Protein AF-A0A5E4ZHR0-F1 (afdb_monomer_lite)

Radius of gyration: 17.76 Å; chains: 1; bounding box: 45×40×44 Å

Structure (mmCIF, N/CA/C/O backbone):
data_AF-A0A5E4ZHR0-F1
#
_entry.id   AF-A0A5E4ZHR0-F1
#
loop_
_atom_site.group_PDB
_atom_site.id
_atom_site.type_symbol
_atom_site.label_atom_id
_atom_site.label_alt_id
_atom_site.label_comp_id
_atom_site.label_asym_id
_atom_site.label_entity_id
_atom_site.label_seq_id
_atom_site.pdbx_PDB_ins_code
_atom_site.Cartn_x
_atom_site.Cartn_y
_atom_site.Cartn_z
_atom_site.occupancy
_atom_site.B_iso_or_equiv
_atom_site.auth_seq_id
_atom_site.auth_comp_id
_atom_site.auth_asym_id
_atom_site.auth_atom_id
_atom_site.pdbx_PDB_model_num
ATOM 1 N N . MET A 1 1 ? -17.922 -8.376 -1.492 1.00 91.38 1 MET A N 1
ATOM 2 C CA . MET A 1 1 ? -17.108 -7.350 -2.162 1.00 91.38 1 MET A CA 1
ATOM 3 C C . MET A 1 1 ? -15.775 -7.988 -2.435 1.00 91.38 1 MET A C 1
ATOM 5 O O . MET A 1 1 ? -15.172 -8.456 -1.476 1.00 91.38 1 MET A O 1
ATOM 9 N N . LYS A 1 2 ? -15.377 -8.069 -3.701 1.00 96.31 2 LYS A N 1
ATOM 10 C CA . LYS A 1 2 ? -14.105 -8.677 -4.075 1.00 96.31 2 LYS A CA 1
ATOM 11 C C . LYS A 1 2 ? -12.984 -7.661 -3.871 1.00 96.31 2 LYS A C 1
ATOM 13 O O . LYS A 1 2 ? -13.090 -6.543 -4.369 1.00 96.31 2 LYS A O 1
ATOM 18 N N . ALA A 1 3 ? -11.941 -8.007 -3.128 1.00 97.81 3 ALA A N 1
ATOM 19 C CA . ALA A 1 3 ? -10.881 -7.076 -2.755 1.00 97.81 3 ALA A CA 1
ATOM 20 C C . ALA A 1 3 ? -9.484 -7.585 -3.133 1.00 97.81 3 ALA A C 1
ATOM 22 O O . ALA A 1 3 ? -9.125 -8.738 -2.884 1.00 97.81 3 ALA A O 1
ATOM 23 N N . LEU A 1 4 ? -8.685 -6.682 -3.697 1.00 98.62 4 LEU A N 1
ATOM 24 C CA . LEU A 1 4 ? -7.247 -6.836 -3.886 1.00 98.62 4 LEU A CA 1
ATOM 25 C C . LEU A 1 4 ? -6.531 -6.137 -2.729 1.00 98.62 4 LEU A C 1
ATOM 27 O O . LEU A 1 4 ? -6.670 -4.927 -2.585 1.00 98.62 4 LEU A O 1
ATOM 31 N N . LEU A 1 5 ? -5.738 -6.861 -1.944 1.00 98.75 5 LEU A N 1
ATOM 32 C CA . LEU A 1 5 ? -4.759 -6.260 -1.037 1.00 98.75 5 LEU A CA 1
ATOM 33 C C . LEU A 1 5 ? -3.391 -6.293 -1.710 1.00 98.75 5 LEU A C 1
ATOM 35 O O . LEU A 1 5 ? -2.981 -7.333 -2.222 1.00 98.75 5 LEU A O 1
ATOM 39 N N . PHE A 1 6 ? -2.664 -5.185 -1.702 1.00 98.75 6 PHE A N 1
ATOM 40 C CA . PHE A 1 6 ? -1.319 -5.178 -2.253 1.00 98.75 6 PHE A CA 1
ATOM 41 C C . PHE A 1 6 ? -0.361 -4.251 -1.514 1.00 98.75 6 PHE A C 1
ATOM 43 O O . PHE A 1 6 ? -0.770 -3.290 -0.860 1.00 98.75 6 PHE A O 1
ATOM 50 N N . CYS A 1 7 ? 0.925 -4.539 -1.684 1.00 98.69 7 CYS A N 1
ATOM 51 C CA . CYS A 1 7 ? 2.018 -3.619 -1.406 1.00 98.69 7 CYS A CA 1
ATOM 52 C C . CYS A 1 7 ? 2.906 -3.487 -2.646 1.00 98.69 7 CYS A C 1
ATOM 54 O O . CYS A 1 7 ? 2.933 -4.380 -3.500 1.00 98.69 7 CYS A O 1
ATOM 56 N N . THR A 1 8 ? 3.637 -2.379 -2.754 1.00 97.94 8 THR A N 1
ATOM 57 C CA . THR A 1 8 ? 4.735 -2.285 -3.723 1.00 97.94 8 THR A CA 1
ATOM 58 C C . THR A 1 8 ? 5.981 -2.974 -3.165 1.00 97.94 8 THR A C 1
ATOM 60 O O . THR A 1 8 ? 6.206 -2.981 -1.948 1.00 97.94 8 THR A O 1
ATOM 63 N N . SER A 1 9 ? 6.800 -3.575 -4.031 1.00 97.44 9 SER A N 1
ATOM 64 C CA . SER A 1 9 ? 8.027 -4.245 -3.601 1.00 97.44 9 SER A CA 1
ATOM 65 C C . SER A 1 9 ? 9.239 -3.975 -4.482 1.00 97.44 9 SER A C 1
ATOM 67 O O . SER A 1 9 ? 9.174 -3.874 -5.703 1.00 97.44 9 SER A O 1
ATOM 69 N N . TYR A 1 10 ? 10.378 -3.887 -3.798 1.00 96.94 10 TYR A N 1
ATOM 70 C CA . TYR A 1 10 ? 11.720 -3.997 -4.350 1.00 96.94 10 TYR A CA 1
ATOM 71 C C . TYR A 1 10 ? 12.630 -4.706 -3.329 1.00 96.94 10 TYR A C 1
ATOM 73 O O . TYR A 1 10 ? 13.102 -4.125 -2.342 1.00 96.94 10 TYR A O 1
ATOM 81 N N . ILE A 1 11 ? 12.823 -6.003 -3.528 1.00 97.12 11 ILE A N 1
ATOM 82 C CA . ILE A 1 11 ? 13.550 -6.949 -2.692 1.00 97.12 11 ILE A CA 1
ATOM 83 C C . ILE A 1 11 ? 15.008 -6.993 -3.161 1.00 97.12 11 ILE A C 1
ATOM 85 O O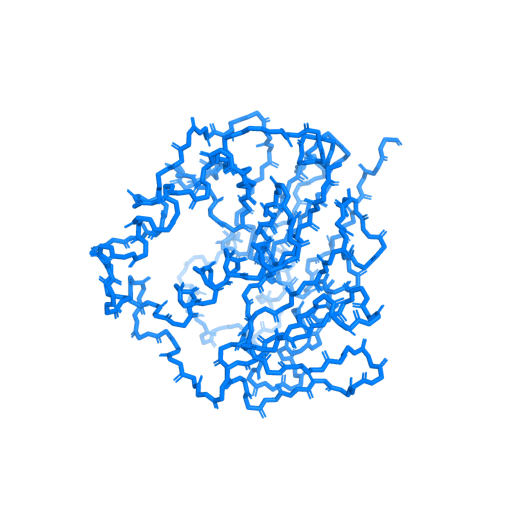 . ILE A 1 11 ? 15.399 -7.747 -4.052 1.00 97.12 11 ILE A O 1
ATOM 89 N N . ARG A 1 12 ? 15.838 -6.137 -2.562 1.00 96.19 12 ARG A N 1
ATOM 90 C CA . ARG A 1 12 ? 17.257 -6.017 -2.929 1.00 96.19 12 ARG A CA 1
ATOM 91 C C . ARG A 1 12 ? 18.065 -7.283 -2.620 1.00 96.19 12 ARG A C 1
ATOM 93 O O . ARG A 1 12 ? 18.993 -7.606 -3.352 1.00 96.19 12 ARG A O 1
ATOM 100 N N . ASP A 1 13 ? 17.754 -7.947 -1.514 1.00 97.75 13 ASP A N 1
ATOM 101 C CA . ASP A 1 13 ? 18.518 -9.062 -0.958 1.00 97.75 13 ASP A CA 1
ATOM 102 C C . ASP A 1 13 ? 17.656 -9.866 0.038 1.00 97.75 13 ASP A C 1
ATOM 104 O O . ASP A 1 13 ? 16.504 -9.517 0.319 1.00 97.75 13 ASP A O 1
ATOM 108 N N . ALA A 1 14 ? 18.217 -10.958 0.56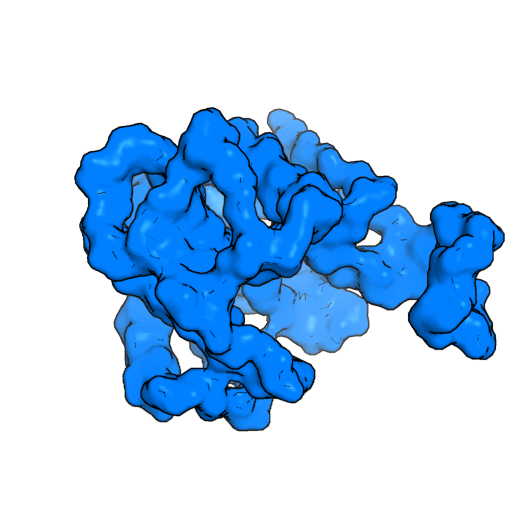7 1.00 97.31 14 ALA A N 1
ATOM 109 C CA . ALA A 1 14 ? 17.544 -11.828 1.531 1.00 97.31 14 ALA A CA 1
ATOM 110 C C . ALA A 1 14 ? 17.227 -11.125 2.865 1.00 97.31 14 ALA A C 1
ATOM 112 O O . ALA A 1 14 ? 16.220 -11.435 3.498 1.00 97.31 14 ALA A O 1
ATOM 113 N N . GLU A 1 15 ? 18.045 -10.155 3.284 1.00 96.12 15 GLU A N 1
ATOM 114 C CA . GLU A 1 15 ? 17.798 -9.366 4.497 1.00 96.12 15 GLU A CA 1
ATOM 115 C C . GLU A 1 15 ? 16.575 -8.457 4.312 1.00 96.12 15 GLU A C 1
ATOM 117 O O . GLU A 1 15 ? 15.707 -8.387 5.183 1.00 96.12 15 GLU A O 1
ATOM 122 N N . ALA A 1 16 ? 16.450 -7.799 3.155 1.00 95.50 16 ALA A N 1
ATOM 123 C CA . ALA A 1 16 ? 15.280 -7.002 2.804 1.00 95.50 16 ALA A CA 1
ATOM 124 C C . ALA A 1 16 ? 14.010 -7.864 2.748 1.00 95.50 16 ALA A C 1
ATOM 126 O O . ALA A 1 16 ? 12.958 -7.426 3.213 1.00 95.50 16 ALA A O 1
ATOM 127 N N . TRP A 1 17 ? 14.106 -9.093 2.225 1.00 97.44 17 TRP A N 1
ATOM 128 C CA . TRP A 1 17 ? 13.014 -10.066 2.287 1.00 97.44 17 TRP A CA 1
ATOM 129 C C . TRP A 1 17 ? 12.590 -10.343 3.736 1.00 97.44 17 TRP A C 1
ATOM 131 O O . TRP A 1 17 ? 11.444 -10.076 4.095 1.00 97.44 17 TRP A O 1
ATOM 141 N N . GLN A 1 18 ? 13.514 -10.802 4.583 1.00 95.62 18 GLN A N 1
ATOM 142 C CA . GLN A 1 18 ? 13.218 -11.224 5.958 1.00 95.62 18 GLN A CA 1
ATOM 143 C C . GLN A 1 18 ? 12.716 -10.072 6.844 1.00 95.62 18 GLN A C 1
ATOM 145 O O . GLN A 1 18 ? 11.715 -10.200 7.547 1.00 95.62 18 GLN A O 1
ATOM 150 N N . SER A 1 19 ? 13.384 -8.917 6.794 1.00 92.88 19 SER A N 1
ATOM 151 C CA . SER A 1 19 ? 13.126 -7.789 7.703 1.00 92.88 19 SER A CA 1
ATOM 152 C C . SER A 1 19 ? 11.888 -6.955 7.347 1.00 92.88 19 SER A C 1
ATOM 154 O O . SER A 1 19 ? 11.422 -6.160 8.177 1.00 92.88 19 SER A O 1
ATOM 156 N N . ARG A 1 20 ? 11.339 -7.114 6.135 1.00 95.69 20 ARG A N 1
ATOM 157 C CA . ARG A 1 20 ? 10.226 -6.301 5.622 1.00 95.69 20 ARG A CA 1
ATOM 158 C C . ARG A 1 20 ? 9.139 -7.142 4.964 1.00 95.69 20 ARG A C 1
ATOM 160 O O . ARG A 1 20 ? 8.056 -7.274 5.524 1.00 95.69 20 ARG A O 1
AT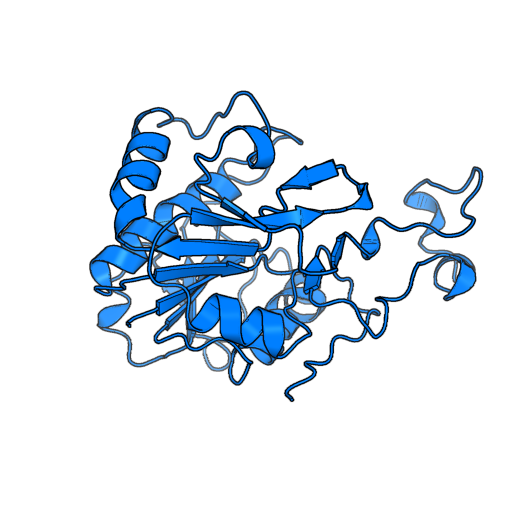OM 167 N N . TYR A 1 21 ? 9.418 -7.705 3.792 1.00 97.88 21 TYR A N 1
ATOM 168 C CA . TYR A 1 21 ? 8.382 -8.299 2.943 1.00 97.88 21 TYR A CA 1
ATOM 169 C C . TYR A 1 21 ? 7.794 -9.574 3.545 1.00 97.88 21 TYR A C 1
ATOM 171 O O . TYR A 1 21 ? 6.578 -9.742 3.540 1.00 97.88 21 TYR A O 1
ATOM 179 N N . GLN A 1 22 ? 8.629 -10.426 4.141 1.00 97.19 22 GLN A N 1
ATOM 180 C CA . GLN A 1 22 ? 8.164 -11.619 4.839 1.00 97.19 22 GLN A CA 1
ATOM 181 C C . GLN A 1 22 ? 7.290 -11.251 6.041 1.00 97.19 22 GLN A C 1
ATOM 183 O O . GLN A 1 22 ? 6.203 -11.792 6.189 1.00 97.19 22 GLN A O 1
ATOM 188 N N . ARG A 1 23 ? 7.703 -10.262 6.845 1.00 96.31 23 ARG A N 1
ATOM 189 C CA . ARG A 1 23 ? 6.900 -9.769 7.978 1.00 96.31 23 ARG A CA 1
ATOM 190 C C . ARG A 1 23 ? 5.546 -9.225 7.533 1.00 96.31 23 ARG A C 1
ATOM 192 O O . ARG A 1 23 ? 4.550 -9.475 8.202 1.00 96.31 23 ARG A O 1
ATOM 199 N N . TRP A 1 24 ? 5.506 -8.489 6.423 1.00 97.75 24 TRP A N 1
ATOM 200 C CA . TRP A 1 24 ? 4.256 -7.998 5.843 1.00 97.75 24 TRP A CA 1
ATOM 201 C C . TRP A 1 24 ? 3.371 -9.157 5.367 1.00 97.75 24 TRP A C 1
ATOM 203 O O . TRP A 1 24 ? 2.192 -9.208 5.710 1.00 97.75 24 TRP A O 1
ATOM 213 N N . LEU A 1 25 ? 3.943 -10.129 4.645 1.00 97.31 25 LEU A N 1
ATOM 214 C CA . LEU A 1 25 ? 3.218 -11.315 4.186 1.00 97.31 25 LEU A CA 1
ATOM 215 C C . LEU A 1 25 ? 2.634 -12.096 5.361 1.00 97.31 25 LEU A C 1
ATOM 217 O O . LEU A 1 25 ? 1.447 -12.395 5.351 1.00 97.31 25 LEU A O 1
ATOM 221 N N . ASP A 1 26 ? 3.446 -12.389 6.371 1.00 96.12 26 ASP A N 1
ATOM 222 C CA . ASP A 1 26 ? 3.033 -13.150 7.549 1.00 96.12 26 ASP A CA 1
ATOM 223 C C . ASP A 1 26 ? 1.932 -12.419 8.329 1.00 96.12 26 ASP A C 1
ATOM 225 O O . ASP A 1 26 ? 1.004 -13.052 8.829 1.00 96.12 26 ASP A O 1
ATOM 229 N N . PHE A 1 27 ? 1.986 -11.084 8.393 1.00 97.19 27 PHE A N 1
ATOM 230 C CA . PHE A 1 27 ? 0.970 -10.281 9.073 1.00 97.19 27 PHE A CA 1
ATOM 231 C C . PHE A 1 27 ? -0.379 -10.280 8.346 1.00 97.19 27 PHE A C 1
ATOM 233 O O . PHE A 1 27 ? -1.421 -10.289 8.998 1.00 97.19 27 PHE A O 1
ATOM 240 N N . TYR A 1 28 ? -0.375 -10.247 7.010 1.00 97.50 28 TYR A N 1
ATOM 241 C CA . TYR A 1 28 ? -1.597 -10.099 6.213 1.00 97.50 28 TYR A CA 1
ATOM 242 C C . TYR A 1 28 ? -2.151 -11.399 5.634 1.00 97.50 28 TYR A C 1
ATOM 244 O O . TYR A 1 28 ? -3.323 -11.422 5.264 1.00 97.50 28 TYR A O 1
ATOM 252 N N . ARG A 1 29 ? -1.366 -12.482 5.593 1.00 92.56 29 ARG A N 1
ATOM 253 C CA . ARG A 1 29 ? -1.791 -13.798 5.085 1.00 92.56 29 ARG A CA 1
ATOM 254 C C . ARG A 1 29 ? -3.080 -14.275 5.758 1.00 92.56 29 ARG A C 1
ATOM 256 O O . ARG A 1 29 ? -4.073 -14.526 5.080 1.00 92.56 29 ARG A O 1
ATOM 263 N N . ASP A 1 30 ? -3.069 -14.275 7.087 1.00 87.56 30 ASP A N 1
ATOM 264 C CA . ASP A 1 30 ? -4.216 -14.591 7.949 1.00 87.56 30 ASP A CA 1
ATOM 265 C C . ASP A 1 30 ? -4.632 -13.360 8.772 1.00 87.56 30 ASP A C 1
ATOM 267 O O . ASP A 1 30 ? -5.116 -13.452 9.900 1.00 87.56 30 ASP A O 1
ATOM 271 N N . GLY A 1 31 ? -4.354 -12.182 8.209 1.00 92.75 31 GLY A N 1
ATOM 272 C CA . GLY A 1 31 ? -4.480 -10.899 8.876 1.00 92.75 31 GLY A CA 1
ATOM 273 C C . GLY A 1 31 ? -5.896 -10.327 8.871 1.00 92.75 31 GLY A C 1
ATOM 274 O O . GLY A 1 31 ? -6.853 -10.954 8.418 1.00 92.75 31 GLY A O 1
ATOM 275 N N . PRO A 1 32 ? -6.040 -9.080 9.340 1.00 95.44 32 PRO A N 1
ATOM 276 C CA . PRO A 1 32 ? -7.346 -8.487 9.609 1.00 95.44 32 PRO A CA 1
ATOM 277 C C . PRO A 1 32 ? -8.070 -7.947 8.366 1.00 95.44 32 PRO A C 1
ATOM 279 O O . PRO A 1 32 ? -9.165 -7.402 8.487 1.00 95.44 32 PRO A O 1
ATOM 282 N N . ILE A 1 33 ? -7.466 -8.043 7.179 1.00 97.38 33 ILE A N 1
ATOM 283 C CA . ILE A 1 33 ? -8.007 -7.478 5.940 1.00 97.38 33 ILE A CA 1
ATOM 284 C C . ILE A 1 33 ? -8.609 -8.591 5.084 1.00 97.38 33 ILE A C 1
ATOM 286 O O . ILE A 1 33 ? -7.928 -9.540 4.692 1.00 97.38 33 ILE A O 1
ATOM 290 N N . HIS A 1 34 ? -9.893 -8.461 4.764 1.00 96.12 34 HIS A N 1
ATOM 291 C CA . HIS A 1 34 ? -10.615 -9.412 3.928 1.00 96.12 34 HIS A CA 1
ATOM 292 C C . HIS A 1 34 ? -10.284 -9.161 2.454 1.00 96.12 34 HIS A C 1
ATOM 294 O O . HIS A 1 34 ? -10.892 -8.308 1.811 1.00 96.12 34 HIS A O 1
ATOM 300 N N . ALA A 1 35 ? -9.300 -9.897 1.936 1.00 96.81 35 ALA A N 1
ATOM 301 C CA . ALA A 1 35 ? -8.876 -9.833 0.540 1.00 96.81 35 ALA A CA 1
ATOM 302 C C . ALA A 1 35 ? -8.984 -11.192 -0.164 1.00 96.81 35 ALA A C 1
ATOM 304 O O . ALA A 1 35 ? -8.580 -12.224 0.384 1.00 96.81 35 ALA A O 1
ATOM 305 N N . ASP A 1 36 ? -9.484 -11.180 -1.396 1.00 96.31 36 ASP A N 1
ATOM 306 C CA . ASP A 1 36 ? -9.580 -12.345 -2.281 1.00 96.31 36 ASP A CA 1
ATOM 307 C C . ASP A 1 36 ? -8.228 -12.676 -2.917 1.00 96.31 36 ASP A C 1
ATOM 309 O O . ASP A 1 36 ? -7.923 -13.837 -3.182 1.00 96.31 36 ASP A O 1
ATOM 313 N N . LYS A 1 37 ? -7.400 -11.650 -3.137 1.00 97.19 37 LYS A N 1
ATOM 314 C CA . LYS A 1 37 ? -6.026 -11.786 -3.618 1.00 97.19 37 LYS A CA 1
ATOM 315 C C . LYS A 1 37 ? -5.119 -10.844 -2.837 1.00 97.19 37 LYS A C 1
ATOM 317 O O . LYS A 1 37 ? -5.476 -9.685 -2.621 1.00 97.19 37 LYS A O 1
ATOM 322 N N . ILE A 1 38 ? -3.949 -11.332 -2.441 1.00 98.19 38 ILE A N 1
ATOM 323 C CA . ILE A 1 38 ? -2.893 -10.528 -1.828 1.00 98.19 38 ILE A CA 1
ATOM 324 C C . ILE A 1 38 ? -1.679 -10.545 -2.752 1.00 98.19 38 ILE A C 1
ATOM 326 O O . ILE A 1 38 ? -1.166 -11.613 -3.089 1.00 98.19 38 ILE A O 1
ATOM 330 N N . VAL A 1 39 ? -1.217 -9.374 -3.176 1.00 98.44 39 VAL A N 1
ATOM 331 C CA . VAL A 1 39 ? -0.173 -9.266 -4.198 1.00 98.44 39 VAL A CA 1
ATOM 332 C C . VAL A 1 39 ? 0.959 -8.362 -3.728 1.00 98.44 39 VAL A C 1
ATOM 334 O O . VAL A 1 39 ? 0.728 -7.246 -3.279 1.00 98.44 39 VAL A O 1
ATOM 337 N N . MET A 1 40 ? 2.200 -8.816 -3.872 1.00 98.62 40 MET A N 1
ATOM 338 C CA . MET A 1 40 ? 3.354 -7.914 -3.871 1.00 98.62 40 MET A CA 1
ATOM 339 C C . MET A 1 40 ? 3.630 -7.522 -5.319 1.00 98.62 40 MET A C 1
ATOM 341 O O . MET A 1 40 ? 3.961 -8.387 -6.131 1.00 98.62 40 MET A O 1
ATOM 345 N N . ILE A 1 41 ? 3.426 -6.253 -5.670 1.00 98.56 41 ILE A N 1
ATOM 346 C CA . ILE A 1 41 ? 3.695 -5.769 -7.027 1.00 98.56 41 ILE A CA 1
ATOM 347 C C . ILE A 1 41 ? 5.154 -5.328 -7.085 1.00 98.56 41 ILE A C 1
ATOM 349 O O . ILE A 1 41 ? 5.535 -4.339 -6.459 1.00 98.56 41 ILE A O 1
ATOM 353 N N . ASP A 1 42 ? 5.958 -6.098 -7.812 1.00 98.44 42 ASP A N 1
ATOM 354 C CA . ASP A 1 42 ? 7.410 -6.077 -7.732 1.00 98.44 42 ASP A CA 1
ATOM 355 C C . ASP A 1 42 ? 8.071 -5.347 -8.898 1.00 98.44 42 ASP A C 1
ATOM 357 O O . ASP A 1 42 ? 7.940 -5.740 -10.061 1.00 98.44 42 ASP A O 1
ATOM 361 N N . ASP A 1 43 ? 8.848 -4.318 -8.565 1.00 97.56 43 ASP A N 1
ATOM 362 C CA . ASP A 1 43 ? 9.555 -3.447 -9.502 1.00 97.56 43 ASP A CA 1
ATOM 363 C C . ASP A 1 43 ? 10.895 -4.047 -9.971 1.00 97.56 43 ASP A C 1
ATOM 365 O O . ASP A 1 43 ? 11.936 -3.396 -9.925 1.00 97.56 43 ASP A O 1
ATOM 369 N N . GLY A 1 44 ? 10.900 -5.312 -10.394 1.00 97.38 44 GLY A N 1
ATOM 370 C CA . GLY A 1 44 ? 12.088 -5.955 -10.963 1.00 97.38 44 GLY A CA 1
ATOM 371 C C . GLY A 1 44 ? 13.192 -6.230 -9.943 1.00 97.38 44 GLY A C 1
ATOM 372 O O . GLY A 1 44 ? 14.363 -5.912 -10.166 1.00 97.38 44 GLY A O 1
ATOM 373 N N . SER A 1 45 ? 12.834 -6.842 -8.817 1.00 97.38 45 SER A N 1
ATOM 374 C CA . SER A 1 45 ? 13.767 -7.177 -7.741 1.00 97.38 45 SER A CA 1
ATOM 375 C C . SER A 1 45 ? 14.882 -8.124 -8.183 1.00 97.38 45 SER A C 1
ATOM 377 O O . SER A 1 45 ? 14.611 -9.085 -8.906 1.00 97.38 45 SER A O 1
ATOM 379 N N . PRO A 1 46 ? 16.134 -7.919 -7.735 1.00 96.88 46 PRO A N 1
ATOM 380 C CA . PRO A 1 46 ? 17.230 -8.856 -7.988 1.00 96.88 46 PRO A CA 1
ATOM 381 C C . PRO A 1 46 ? 17.150 -10.123 -7.123 1.00 96.88 46 PRO A C 1
ATOM 383 O O . PRO A 1 46 ? 17.741 -11.140 -7.480 1.00 96.88 46 PRO A O 1
ATOM 386 N N . HIS A 1 47 ? 16.437 -10.075 -5.996 1.00 97.75 47 HIS A N 1
ATOM 387 C CA . HIS A 1 47 ? 16.203 -11.220 -5.125 1.00 97.75 47 HIS A CA 1
ATOM 388 C C . HIS A 1 47 ? 14.716 -11.576 -5.101 1.00 97.75 47 HIS A C 1
ATOM 390 O O . HIS A 1 47 ? 13.861 -10.695 -5.100 1.00 97.75 47 HIS A O 1
ATOM 396 N N . LEU A 1 48 ? 14.416 -12.872 -5.048 1.00 97.69 48 LEU A N 1
ATOM 397 C CA . LEU A 1 48 ? 13.068 -13.394 -4.863 1.00 97.69 48 LEU A CA 1
ATOM 398 C C . LEU A 1 48 ? 13.103 -14.510 -3.817 1.00 97.69 48 LEU A C 1
ATOM 400 O O . LEU A 1 48 ? 14.080 -15.267 -3.778 1.00 97.69 48 LEU A O 1
ATOM 404 N N . PRO A 1 49 ? 12.056 -14.633 -2.985 1.00 96.56 49 PRO A N 1
ATOM 405 C CA . PRO A 1 49 ? 11.904 -15.782 -2.109 1.00 96.56 49 PRO A CA 1
ATOM 406 C C . PRO A 1 49 ? 11.659 -17.058 -2.920 1.00 96.56 49 PRO A C 1
ATOM 408 O O . PRO A 1 49 ? 11.343 -17.025 -4.111 1.00 96.56 49 PRO A O 1
ATOM 411 N N . ALA A 1 50 ? 11.780 -18.200 -2.250 1.00 95.69 50 ALA A N 1
ATOM 412 C CA . ALA A 1 50 ? 11.441 -19.480 -2.847 1.00 95.69 50 ALA A CA 1
ATOM 413 C C . ALA A 1 50 ? 9.932 -19.560 -3.175 1.00 95.69 50 ALA A C 1
ATOM 415 O O . ALA A 1 50 ? 9.087 -19.011 -2.462 1.00 95.69 50 ALA A O 1
ATOM 416 N N . ALA A 1 51 ? 9.599 -20.228 -4.284 1.00 94.25 51 ALA A N 1
ATOM 417 C CA . ALA A 1 51 ? 8.240 -20.262 -4.834 1.00 94.25 51 ALA A CA 1
ATOM 418 C C . ALA A 1 51 ? 7.229 -21.022 -3.954 1.00 94.25 51 ALA A C 1
ATOM 420 O O . ALA A 1 51 ? 6.026 -20.814 -4.090 1.00 94.25 51 ALA A O 1
ATOM 421 N N . ASP A 1 52 ? 7.713 -21.882 -3.057 1.00 93.12 52 ASP A N 1
ATOM 422 C CA . ASP A 1 52 ? 6.928 -22.574 -2.031 1.00 93.12 52 ASP A CA 1
ATOM 423 C C . ASP A 1 52 ? 6.464 -21.635 -0.904 1.00 93.12 52 ASP A C 1
ATOM 425 O O . ASP A 1 52 ? 5.447 -21.898 -0.267 1.00 93.12 52 ASP A O 1
ATOM 429 N N . ILE A 1 53 ? 7.167 -20.517 -0.682 1.00 94.88 53 ILE A N 1
ATOM 430 C CA . ILE A 1 53 ? 6.759 -19.471 0.265 1.00 94.88 53 ILE A CA 1
ATOM 431 C C . ILE A 1 53 ? 5.700 -18.565 -0.366 1.00 94.88 53 ILE A C 1
ATOM 433 O O . ILE A 1 53 ? 4.673 -18.274 0.252 1.00 94.88 53 ILE A O 1
ATOM 437 N N . ILE A 1 54 ? 5.983 -18.073 -1.574 1.00 96.50 54 ILE A N 1
ATOM 438 C CA . ILE A 1 54 ? 5.076 -17.238 -2.362 1.00 96.50 54 ILE A CA 1
ATOM 439 C C . ILE A 1 54 ? 5.429 -17.368 -3.854 1.00 96.50 54 ILE A C 1
ATOM 441 O O . ILE A 1 54 ? 6.568 -17.095 -4.246 1.00 96.50 54 ILE A O 1
ATOM 445 N N . PRO A 1 55 ? 4.485 -17.775 -4.721 1.00 96.81 55 PRO A N 1
ATOM 446 C CA . PRO A 1 55 ? 4.764 -17.905 -6.143 1.00 96.81 55 PRO A CA 1
ATOM 447 C C . PRO A 1 55 ? 5.003 -16.532 -6.775 1.00 96.81 55 PRO A C 1
ATOM 449 O O . PRO A 1 55 ? 4.307 -15.560 -6.472 1.00 96.81 55 PRO A O 1
ATOM 452 N N . THR A 1 56 ? 5.966 -16.467 -7.694 1.00 97.75 56 THR A N 1
ATOM 453 C CA . THR A 1 56 ? 6.210 -15.283 -8.525 1.00 97.75 56 THR A CA 1
ATOM 454 C C . THR A 1 56 ? 5.623 -15.499 -9.911 1.00 97.75 56 THR A C 1
ATOM 456 O O . THR A 1 56 ? 5.892 -16.510 -10.557 1.00 97.75 56 THR A O 1
ATOM 459 N N . LEU A 1 57 ? 4.832 -14.535 -10.365 1.00 97.12 57 LEU A N 1
ATOM 460 C CA . LEU A 1 57 ? 4.179 -14.503 -11.664 1.00 97.12 57 LEU A CA 1
ATOM 461 C C . LEU A 1 57 ? 4.616 -13.233 -12.410 1.00 97.12 57 LEU A C 1
ATOM 463 O O . LEU A 1 57 ? 4.881 -12.212 -11.767 1.00 97.12 57 LEU A O 1
ATOM 467 N N . PRO A 1 58 ? 4.683 -13.251 -13.752 1.00 97.25 58 PRO A N 1
ATOM 468 C CA . PRO A 1 58 ? 4.886 -12.030 -14.527 1.00 97.25 58 PRO A CA 1
ATOM 469 C C . PRO A 1 58 ? 3.816 -10.980 -14.198 1.00 97.25 58 PRO A C 1
ATOM 471 O O . PRO A 1 58 ? 2.646 -11.324 -14.036 1.00 97.25 58 PRO A O 1
ATOM 474 N N . ALA A 1 59 ? 4.181 -9.697 -14.140 1.00 96.44 59 ALA A N 1
ATOM 475 C CA . ALA A 1 59 ? 3.261 -8.618 -13.763 1.00 96.44 59 ALA A CA 1
ATOM 476 C C . ALA A 1 59 ? 2.013 -8.553 -14.658 1.00 96.44 59 ALA A C 1
ATOM 478 O O . ALA A 1 59 ? 0.929 -8.229 -14.181 1.00 96.44 59 ALA A O 1
ATOM 479 N N . HIS A 1 60 ? 2.159 -8.883 -15.943 1.00 94.88 60 HIS A N 1
ATOM 480 C CA . HIS A 1 60 ? 1.076 -8.874 -16.930 1.00 94.88 60 HIS A CA 1
ATOM 481 C C . HIS A 1 60 ? 0.371 -10.230 -17.090 1.00 94.88 60 HIS A C 1
ATOM 483 O O . HIS A 1 60 ? -0.441 -10.388 -17.999 1.00 94.88 60 HIS A O 1
ATOM 489 N N . ALA A 1 61 ? 0.683 -11.216 -16.245 1.00 94.19 61 ALA A N 1
ATOM 490 C CA . ALA A 1 61 ? -0.031 -12.485 -16.243 1.00 94.19 61 ALA A CA 1
ATOM 491 C C . ALA A 1 61 ? -1.460 -12.311 -15.709 1.00 94.19 61 ALA A C 1
ATOM 493 O O . ALA A 1 61 ? -1.734 -11.452 -14.867 1.00 94.19 61 ALA A O 1
ATOM 494 N N . ASP A 1 62 ? -2.368 -13.174 -16.161 1.00 92.50 62 ASP A N 1
ATOM 495 C CA . ASP A 1 62 ? -3.703 -13.263 -15.583 1.00 92.50 62 ASP A CA 1
ATOM 496 C C . ASP A 1 62 ? -3.628 -13.914 -14.194 1.00 92.50 62 ASP A C 1
ATOM 498 O O . ASP A 1 62 ? -3.553 -15.136 -14.045 1.00 92.50 62 ASP A O 1
ATOM 502 N N . LEU A 1 63 ? -3.641 -13.080 -13.153 1.00 92.50 63 LEU A N 1
ATOM 503 C CA . LEU A 1 63 ? -3.585 -13.542 -11.768 1.00 92.50 63 LEU A CA 1
ATOM 504 C C . LEU A 1 63 ? -4.876 -14.246 -11.322 1.00 92.50 63 LEU A C 1
ATOM 506 O O . LEU A 1 63 ? -4.859 -14.908 -10.279 1.00 92.50 63 LEU A O 1
ATOM 510 N N . SER A 1 64 ? -5.979 -14.121 -12.072 1.00 88.12 64 SER A N 1
ATOM 511 C CA . SER A 1 64 ? -7.231 -14.828 -11.779 1.00 88.12 64 SER A CA 1
ATOM 512 C C . SER A 1 64 ? -7.136 -16.325 -12.085 1.00 88.12 64 SER A C 1
ATOM 514 O O . SER A 1 64 ? -7.787 -17.119 -11.414 1.00 88.12 64 SER A O 1
ATOM 516 N N . ALA A 1 65 ? -6.256 -16.709 -13.017 1.00 87.19 65 ALA A N 1
ATOM 517 C CA . ALA A 1 65 ? -5.987 -18.099 -13.379 1.00 87.19 65 ALA A CA 1
ATOM 518 C C . ALA A 1 65 ? -5.078 -18.836 -12.377 1.00 87.19 65 ALA A C 1
ATOM 520 O O . ALA A 1 65 ? -4.881 -20.043 -12.488 1.00 87.19 65 ALA A O 1
ATOM 521 N N . SER A 1 66 ? -4.486 -18.122 -11.414 1.00 88.50 66 SER A N 1
ATOM 522 C CA . SER A 1 66 ? -3.656 -18.718 -10.367 1.00 88.50 66 SER A CA 1
ATOM 523 C C . SER A 1 66 ? -4.486 -19.034 -9.124 1.00 88.50 66 SER A C 1
ATOM 525 O O . SER A 1 66 ? -5.025 -18.119 -8.498 1.00 88.50 66 SER A O 1
ATOM 527 N N . ASP A 1 67 ? -4.469 -20.301 -8.703 1.00 87.25 67 ASP A N 1
ATOM 528 C CA . ASP A 1 67 ? -5.139 -20.775 -7.482 1.00 87.25 67 ASP A CA 1
ATOM 529 C C . ASP A 1 67 ? -4.541 -20.198 -6.187 1.00 87.25 67 ASP A C 1
ATOM 531 O O . ASP A 1 67 ? -5.168 -20.235 -5.128 1.00 87.25 67 ASP A O 1
ATOM 535 N N . SER A 1 68 ? -3.322 -19.647 -6.237 1.00 92.38 68 SER A N 1
ATOM 536 C CA . SER A 1 68 ? -2.695 -19.082 -5.043 1.00 92.38 68 SER A CA 1
ATOM 537 C C . SER A 1 68 ? -3.376 -17.780 -4.638 1.00 92.38 68 SER A C 1
ATOM 539 O O . SER A 1 68 ? -3.437 -16.834 -5.421 1.00 92.38 68 SER A O 1
ATOM 541 N N . ARG A 1 69 ? -3.816 -17.675 -3.382 1.00 94.31 69 ARG A N 1
ATOM 542 C CA . ARG A 1 69 ? -4.338 -16.417 -2.821 1.00 94.31 69 ARG A CA 1
ATOM 543 C C . ARG A 1 69 ? -3.265 -15.324 -2.731 1.00 94.31 69 ARG A C 1
ATOM 545 O O . ARG A 1 69 ? -3.599 -14.144 -2.822 1.00 94.31 69 ARG A O 1
ATOM 552 N N . TYR A 1 70 ? -1.997 -15.711 -2.585 1.00 95.56 70 TYR A N 1
ATOM 553 C CA . TYR A 1 70 ? -0.857 -14.806 -2.405 1.00 95.56 70 TYR A CA 1
ATOM 554 C C . TYR A 1 70 ? 0.139 -14.978 -3.554 1.00 95.56 70 TYR A C 1
ATOM 556 O O . TYR A 1 70 ? 0.484 -16.109 -3.900 1.00 95.56 70 TYR A O 1
ATOM 564 N N . CYS A 1 71 ? 0.632 -13.893 -4.143 1.00 97.69 71 CYS A N 1
ATOM 565 C CA . CYS A 1 71 ? 1.678 -13.977 -5.165 1.00 97.69 71 CYS A CA 1
ATOM 566 C C . CYS A 1 71 ? 2.526 -12.706 -5.244 1.00 97.69 71 CYS A C 1
ATOM 568 O O . CYS A 1 71 ? 2.120 -11.634 -4.795 1.00 97.69 71 CYS A O 1
ATOM 570 N N . ILE A 1 72 ? 3.689 -12.826 -5.876 1.00 98.50 72 ILE A N 1
ATOM 571 C CA . ILE A 1 72 ? 4.468 -11.689 -6.362 1.00 98.50 72 ILE A CA 1
ATOM 572 C C . ILE A 1 72 ? 4.123 -11.490 -7.840 1.00 98.50 72 ILE A C 1
ATOM 574 O O . ILE A 1 72 ? 4.249 -12.428 -8.622 1.00 98.50 72 ILE A O 1
ATOM 578 N N . ALA A 1 73 ? 3.689 -10.292 -8.226 1.00 98.31 73 ALA A N 1
ATOM 579 C CA . ALA A 1 73 ? 3.474 -9.901 -9.618 1.00 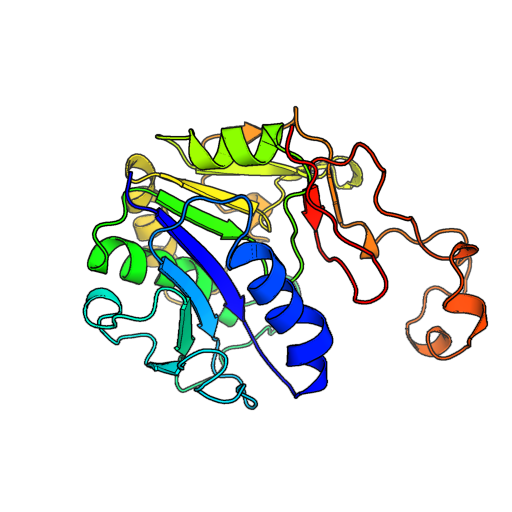98.31 73 ALA A CA 1
ATOM 580 C C . ALA A 1 73 ? 4.652 -9.030 -10.068 1.00 98.31 73 ALA A C 1
ATOM 582 O O . ALA A 1 73 ? 4.759 -7.880 -9.648 1.00 98.31 73 ALA A O 1
ATOM 583 N N . ARG A 1 74 ? 5.558 -9.584 -10.877 1.00 98.12 74 ARG A N 1
ATOM 584 C CA . ARG A 1 74 ? 6.891 -9.011 -11.115 1.00 98.12 74 ARG A CA 1
ATOM 585 C C . ARG A 1 74 ? 7.084 -8.448 -12.514 1.00 98.12 74 ARG A C 1
ATOM 587 O O . ARG A 1 74 ? 6.840 -9.136 -13.504 1.00 98.12 74 ARG A O 1
ATOM 594 N N . PHE A 1 75 ? 7.583 -7.219 -12.585 1.00 98.19 75 PHE A N 1
ATOM 595 C CA . PHE A 1 75 ? 8.105 -6.633 -13.816 1.00 98.19 75 PHE A CA 1
ATOM 596 C C . PHE A 1 75 ? 9.512 -7.159 -14.128 1.00 98.19 75 PHE A C 1
ATOM 598 O O . PHE A 1 75 ? 10.299 -7.422 -13.221 1.00 98.19 75 PHE A O 1
ATOM 605 N N . ASP A 1 76 ? 9.852 -7.268 -15.412 1.00 96.12 76 ASP A N 1
ATOM 606 C CA . ASP A 1 76 ? 11.160 -7.792 -15.837 1.00 96.12 76 ASP A CA 1
ATOM 607 C C . ASP A 1 76 ? 12.316 -6.828 -15.538 1.00 96.12 76 ASP A C 1
ATOM 609 O O . ASP A 1 76 ? 13.439 -7.248 -15.262 1.00 96.12 76 ASP A O 1
ATOM 613 N N . ASN A 1 77 ? 12.046 -5.523 -15.599 1.00 95.06 77 ASN A N 1
ATOM 614 C CA . ASN A 1 77 ? 13.019 -4.464 -15.369 1.00 95.06 77 ASN A CA 1
ATOM 615 C C . ASN A 1 77 ? 12.690 -3.666 -14.105 1.00 95.06 77 ASN A C 1
ATOM 617 O O . ASN A 1 77 ? 11.540 -3.589 -13.690 1.00 95.06 77 ASN A O 1
ATOM 621 N N . ASN A 1 78 ? 13.704 -3.026 -13.531 1.00 95.00 78 ASN A N 1
ATOM 622 C CA . ASN A 1 78 ? 13.573 -2.119 -12.394 1.00 95.00 78 ASN A CA 1
ATOM 623 C C . ASN A 1 78 ? 13.554 -0.664 -12.883 1.00 95.00 78 ASN A C 1
ATOM 625 O O . ASN A 1 78 ? 14.454 -0.261 -13.623 1.00 95.00 78 ASN A O 1
ATOM 629 N N . MET A 1 79 ? 12.542 0.113 -12.487 1.00 91.50 79 MET A N 1
ATOM 630 C CA . MET A 1 79 ? 12.480 1.558 -12.757 1.00 91.50 79 MET A CA 1
ATOM 631 C C . MET A 1 79 ? 12.993 2.375 -11.568 1.00 91.50 79 MET A C 1
ATOM 633 O O . MET A 1 79 ? 13.572 3.450 -11.744 1.00 91.50 79 MET A O 1
ATOM 637 N N . GLY A 1 80 ? 12.814 1.842 -10.362 1.00 84.31 80 GLY A N 1
ATOM 638 C CA . GLY A 1 80 ? 13.464 2.287 -9.148 1.00 84.31 80 GLY A CA 1
ATOM 639 C C . GLY A 1 80 ? 12.977 3.638 -8.647 1.00 84.31 80 GLY A C 1
ATOM 640 O O . GLY A 1 80 ? 11.966 4.198 -9.079 1.00 84.31 80 GLY A O 1
ATOM 641 N N . ARG A 1 81 ? 13.735 4.167 -7.685 1.00 80.69 81 ARG A N 1
ATOM 642 C CA . ARG A 1 81 ? 13.561 5.510 -7.137 1.00 80.69 81 ARG A CA 1
ATOM 643 C C . ARG A 1 81 ? 14.773 6.354 -7.488 1.00 80.69 81 ARG A C 1
ATOM 645 O O . ARG A 1 81 ? 15.884 6.036 -7.077 1.00 80.69 81 ARG A O 1
ATOM 652 N N . GLN A 1 82 ? 14.539 7.438 -8.216 1.00 79.56 82 GLN A N 1
ATOM 653 C CA . GLN A 1 82 ? 15.583 8.348 -8.678 1.00 79.56 82 GLN A CA 1
ATOM 654 C C . GLN A 1 82 ? 15.773 9.522 -7.707 1.00 79.56 82 GLN A C 1
ATOM 656 O O . GLN A 1 82 ? 16.890 10.002 -7.527 1.00 79.56 82 GLN A O 1
ATOM 661 N N . SER A 1 83 ? 14.708 9.967 -7.030 1.00 71.69 83 SER A N 1
ATOM 662 C CA . SER A 1 83 ? 14.774 11.033 -6.025 1.00 71.69 83 SER A CA 1
ATOM 663 C C . SER A 1 83 ? 13.645 10.933 -4.987 1.00 71.69 83 SER A C 1
ATOM 665 O O . SER A 1 83 ? 12.862 9.980 -4.972 1.00 71.69 83 SER A O 1
ATOM 667 N N . MET A 1 84 ? 13.556 11.913 -4.078 1.00 64.44 84 MET A N 1
ATOM 668 C CA . MET A 1 84 ? 12.459 11.974 -3.107 1.00 64.44 84 MET A CA 1
ATOM 669 C C . MET A 1 84 ? 11.088 12.137 -3.769 1.00 64.44 84 MET A C 1
ATOM 671 O O . MET A 1 84 ? 10.149 11.527 -3.267 1.00 64.44 84 MET A O 1
ATOM 675 N N . SER A 1 85 ? 10.997 12.894 -4.866 1.00 67.00 85 SER A N 1
ATOM 676 C CA . SER A 1 85 ? 9.773 13.144 -5.642 1.00 67.00 85 SER A CA 1
ATOM 677 C C . SER A 1 85 ? 9.656 12.273 -6.900 1.00 67.00 85 SER A C 1
ATOM 679 O O . SER A 1 85 ? 8.557 12.094 -7.405 1.00 67.00 85 SER A O 1
ATOM 681 N N . LEU A 1 86 ? 10.761 11.685 -7.377 1.00 76.81 86 LEU A N 1
ATOM 682 C CA . LEU A 1 86 ? 10.798 10.870 -8.592 1.00 76.81 86 LEU A CA 1
ATOM 683 C C . LEU A 1 86 ? 11.008 9.389 -8.255 1.00 76.81 86 LEU A C 1
ATOM 685 O O . LEU A 1 86 ? 12.130 8.929 -8.023 1.00 76.81 86 LEU A O 1
ATOM 689 N N . TYR A 1 87 ? 9.910 8.642 -8.209 1.00 86.94 87 TYR A N 1
ATOM 690 C CA . TYR A 1 87 ? 9.871 7.215 -7.871 1.00 86.94 87 TYR A CA 1
ATOM 691 C C . TYR A 1 87 ? 9.012 6.427 -8.874 1.00 86.94 87 TYR A C 1
ATOM 693 O O . TYR A 1 87 ? 7.960 5.895 -8.513 1.00 86.94 87 TYR A O 1
ATOM 701 N N . PRO A 1 88 ? 9.449 6.334 -10.144 1.00 89.50 88 PRO A N 1
ATOM 702 C CA . PRO A 1 88 ? 8.665 5.707 -11.205 1.00 89.50 88 PRO A CA 1
ATOM 703 C C . PRO A 1 88 ? 8.342 4.235 -10.929 1.00 89.50 88 PRO A C 1
ATOM 705 O O . PRO A 1 88 ? 7.277 3.773 -11.324 1.00 89.50 88 PRO A O 1
ATOM 708 N N . GLY A 1 89 ? 9.199 3.508 -10.202 1.00 92.25 89 GLY A N 1
ATOM 709 C CA . GLY A 1 89 ? 8.919 2.118 -9.837 1.00 92.25 89 GLY A CA 1
ATOM 710 C C . GLY A 1 89 ? 7.719 1.947 -8.904 1.00 92.25 89 GLY A C 1
ATOM 711 O O . GLY A 1 89 ? 6.883 1.058 -9.094 1.00 92.25 89 GLY A O 1
ATOM 712 N N . TRP A 1 90 ? 7.575 2.854 -7.933 1.00 94.50 90 TRP A N 1
ATOM 713 C CA . TRP A 1 90 ? 6.406 2.874 -7.054 1.00 94.50 90 TRP A CA 1
ATOM 714 C C . TRP A 1 90 ? 5.157 3.282 -7.836 1.00 94.50 90 TRP A C 1
ATOM 716 O O . TRP A 1 90 ? 4.147 2.595 -7.744 1.00 94.50 90 TRP A O 1
ATOM 726 N N . TRP A 1 91 ? 5.240 4.321 -8.678 1.00 94.50 91 TRP A N 1
ATOM 727 C CA . TRP A 1 91 ? 4.111 4.749 -9.513 1.00 94.50 91 TRP A CA 1
ATOM 728 C C . TRP A 1 91 ? 3.638 3.658 -10.467 1.00 94.50 91 TRP A C 1
ATOM 730 O O . TRP A 1 91 ? 2.439 3.403 -10.549 1.00 94.50 91 TRP A O 1
ATOM 740 N N . ARG A 1 92 ? 4.566 2.975 -11.144 1.00 95.62 92 ARG A N 1
ATOM 741 C CA . ARG A 1 92 ? 4.250 1.842 -12.013 1.00 95.62 92 ARG A CA 1
ATOM 742 C C . ARG A 1 92 ? 3.516 0.757 -11.239 1.00 95.62 92 ARG A C 1
ATOM 744 O O . ARG A 1 92 ? 2.458 0.317 -11.670 1.00 95.62 92 ARG A O 1
ATOM 751 N N . SER A 1 93 ? 4.064 0.349 -10.099 1.00 97.25 93 SER A N 1
ATOM 752 C CA . SER A 1 93 ? 3.494 -0.722 -9.280 1.00 97.25 93 SER A CA 1
ATOM 753 C C . SER A 1 93 ? 2.119 -0.342 -8.726 1.00 97.25 93 SER A C 1
ATOM 755 O O . SER A 1 93 ? 1.169 -1.118 -8.823 1.00 97.25 93 SER A O 1
ATOM 757 N N . PHE A 1 94 ? 1.990 0.884 -8.217 1.00 97.75 94 PHE A N 1
ATOM 758 C CA . PHE A 1 94 ? 0.745 1.435 -7.700 1.00 97.75 94 PHE A CA 1
ATOM 759 C C . PHE A 1 94 ? -0.332 1.503 -8.785 1.00 97.75 94 PHE A C 1
ATOM 761 O O . PHE A 1 94 ? -1.415 0.959 -8.598 1.00 97.75 94 PHE A O 1
ATOM 768 N N . LEU A 1 95 ? -0.042 2.096 -9.946 1.00 97.25 95 LEU A N 1
ATOM 769 C CA . LEU A 1 95 ? -1.005 2.211 -11.047 1.00 97.25 95 LEU A CA 1
ATOM 770 C C . LEU A 1 95 ? -1.352 0.850 -11.661 1.00 97.25 95 LEU A C 1
ATOM 772 O O . LEU A 1 95 ? -2.502 0.615 -12.024 1.00 97.25 95 LEU A O 1
ATOM 776 N N . HIS A 1 96 ? -0.397 -0.081 -11.715 1.00 97.81 96 HIS A N 1
ATOM 777 C CA . HIS A 1 96 ? -0.636 -1.436 -12.213 1.00 97.81 96 HIS A CA 1
ATOM 778 C C . HIS A 1 96 ? -1.578 -2.255 -11.320 1.00 97.81 96 HIS A C 1
ATOM 780 O O . HIS A 1 96 ? -2.238 -3.176 -11.806 1.00 97.81 96 HIS A O 1
ATOM 786 N N . SER A 1 97 ? -1.727 -1.890 -10.040 1.00 98.44 97 SER A N 1
ATOM 787 C CA . SER A 1 97 ? -2.737 -2.503 -9.165 1.00 98.44 97 SER A CA 1
ATOM 788 C C . SER A 1 97 ? -4.156 -2.370 -9.727 1.00 98.44 97 SER A C 1
ATOM 790 O O . SER A 1 97 ? -4.958 -3.287 -9.563 1.00 98.44 97 SER A O 1
ATOM 792 N N . LEU A 1 98 ? -4.452 -1.293 -10.468 1.00 98.31 98 LEU A N 1
ATOM 793 C CA . LEU A 1 98 ? -5.744 -1.104 -11.123 1.00 98.31 98 LEU A CA 1
ATOM 794 C C . LEU A 1 98 ? -5.968 -2.116 -12.251 1.00 98.31 98 LEU A C 1
ATOM 796 O O . LEU A 1 98 ? -7.062 -2.665 -12.379 1.00 98.31 98 LEU A O 1
ATOM 800 N N . THR A 1 99 ? -4.935 -2.391 -13.050 1.00 97.44 99 THR A N 1
ATOM 801 C CA . THR A 1 99 ? -4.982 -3.431 -14.087 1.00 97.44 99 THR A CA 1
ATOM 802 C C . THR A 1 99 ? -5.288 -4.785 -13.457 1.00 97.44 99 THR A C 1
ATOM 804 O O . THR A 1 99 ? -6.202 -5.477 -13.898 1.00 97.44 99 THR A O 1
ATOM 807 N N . ILE A 1 100 ? -4.582 -5.130 -12.376 1.00 97.94 100 ILE A N 1
ATOM 808 C CA . ILE A 1 100 ? -4.806 -6.379 -11.640 1.00 97.94 100 ILE A CA 1
ATOM 809 C C . ILE A 1 100 ? -6.230 -6.431 -11.076 1.00 97.94 100 ILE A C 1
ATOM 811 O O . ILE A 1 100 ? -6.921 -7.433 -11.249 1.00 97.94 100 ILE A O 1
ATOM 815 N N . ALA A 1 101 ? -6.690 -5.359 -10.431 1.00 98.00 101 ALA A N 1
ATOM 816 C CA . ALA A 1 101 ? -8.023 -5.284 -9.847 1.00 98.00 101 ALA A CA 1
ATOM 817 C C . ALA A 1 101 ? -9.121 -5.489 -10.896 1.00 98.00 101 ALA A C 1
ATOM 819 O O . ALA A 1 101 ? -10.039 -6.274 -10.669 1.00 98.00 101 ALA A O 1
ATOM 820 N N . ARG A 1 102 ? -8.996 -4.852 -12.067 1.00 96.94 102 ARG A N 1
ATOM 821 C CA . ARG A 1 102 ? -9.938 -5.012 -13.184 1.00 96.94 102 ARG A CA 1
ATOM 822 C C . ARG A 1 102 ? -9.954 -6.443 -13.718 1.00 96.94 102 ARG A C 1
ATOM 824 O O . ARG A 1 102 ? -11.036 -7.003 -13.860 1.00 96.94 102 ARG A O 1
ATOM 831 N N . THR A 1 103 ? -8.792 -7.060 -13.937 1.00 95.06 103 THR A N 1
ATOM 832 C CA . THR A 1 103 ? -8.706 -8.464 -14.383 1.00 95.06 103 THR A CA 1
ATOM 833 C C . THR A 1 103 ? -9.304 -9.426 -13.357 1.00 95.06 103 THR A C 1
ATOM 835 O O . THR A 1 103 ? -9.989 -10.378 -13.714 1.00 95.06 103 THR A O 1
ATOM 838 N N . LEU A 1 104 ? -9.106 -9.158 -12.064 1.00 95.69 104 LEU A N 1
ATOM 839 C CA . LEU A 1 104 ? -9.724 -9.940 -10.998 1.00 95.69 104 LEU A CA 1
ATOM 840 C C . LEU A 1 104 ? -11.233 -9.682 -10.871 1.00 95.69 104 LEU A C 1
ATOM 842 O O . LEU A 1 104 ? -11.903 -10.466 -10.203 1.00 95.69 104 LEU A O 1
ATOM 846 N N . GLY A 1 105 ? -11.784 -8.612 -11.447 1.00 96.56 105 GLY A N 1
ATOM 847 C CA . GLY A 1 105 ? -13.143 -8.155 -11.146 1.00 96.56 105 GLY A CA 1
ATOM 848 C C . GLY A 1 105 ? -13.298 -7.720 -9.684 1.00 96.56 105 GLY A C 1
ATOM 849 O O . GLY A 1 105 ? -14.314 -8.010 -9.059 1.00 96.56 105 GLY A O 1
ATOM 850 N N . ALA A 1 106 ? -12.252 -7.126 -9.103 1.00 97.69 106 ALA A N 1
ATOM 851 C CA . ALA A 1 106 ? -12.279 -6.595 -7.747 1.00 97.69 106 ALA A CA 1
ATOM 852 C C . ALA A 1 106 ? -13.089 -5.293 -7.687 1.00 97.69 106 ALA A C 1
ATOM 854 O O . ALA A 1 106 ? -12.977 -4.436 -8.556 1.00 97.69 106 ALA A O 1
ATOM 855 N N . ASP A 1 107 ? -13.851 -5.128 -6.613 1.00 98.25 107 ASP A N 1
ATOM 856 C CA . ASP A 1 107 ? -14.628 -3.926 -6.298 1.00 98.25 107 ASP A CA 1
ATOM 857 C C . ASP A 1 107 ? -13.820 -2.918 -5.460 1.00 98.25 107 ASP A C 1
ATOM 859 O O . ASP A 1 107 ? -14.251 -1.786 -5.228 1.00 98.25 107 ASP A O 1
ATOM 863 N N . LYS A 1 108 ? -12.683 -3.360 -4.910 1.00 98.50 108 LYS A N 1
ATOM 864 C CA . LYS A 1 108 ? -11.867 -2.594 -3.970 1.00 98.50 108 LYS A CA 1
ATOM 865 C C . LYS A 1 108 ? -10.394 -2.966 -4.075 1.00 98.50 108 LYS A C 1
ATOM 867 O O . LYS A 1 108 ? -10.036 -4.142 -4.116 1.00 98.50 108 LYS A O 1
ATOM 872 N N . ILE A 1 109 ? -9.547 -1.948 -4.053 1.00 98.81 109 ILE A N 1
ATOM 873 C CA . ILE A 1 109 ? -8.101 -2.050 -3.909 1.00 98.81 109 ILE A CA 1
ATOM 874 C C . ILE A 1 109 ? -7.740 -1.526 -2.521 1.00 98.81 109 ILE A C 1
ATOM 876 O O . ILE A 1 109 ? -8.121 -0.421 -2.140 1.00 98.81 109 ILE A O 1
ATOM 880 N N . VAL A 1 110 ? -6.991 -2.316 -1.767 1.00 98.81 110 VAL A N 1
ATOM 881 C CA . VAL A 1 110 ? -6.401 -1.930 -0.491 1.00 98.81 110 VAL A CA 1
ATOM 882 C C . VAL A 1 110 ? -4.892 -1.893 -0.695 1.00 98.81 110 VAL A C 1
ATOM 884 O O . VAL A 1 110 ? -4.259 -2.930 -0.878 1.00 98.81 110 VAL A O 1
ATOM 887 N N . HIS A 1 111 ? -4.316 -0.696 -0.697 1.00 98.81 111 HIS A N 1
ATOM 888 C CA . HIS A 1 111 ? -2.871 -0.509 -0.688 1.00 98.81 111 HIS A CA 1
ATOM 889 C C . HIS A 1 111 ? -2.396 -0.418 0.757 1.00 98.81 111 HIS A C 1
ATOM 891 O O . HIS A 1 111 ? -2.857 0.451 1.498 1.00 98.81 111 HIS A O 1
ATOM 897 N N . ILE A 1 112 ? -1.469 -1.284 1.151 1.00 98.62 112 ILE A N 1
ATOM 898 C CA . ILE A 1 112 ? -0.741 -1.162 2.412 1.00 98.62 112 ILE A CA 1
ATOM 899 C C . ILE A 1 112 ? 0.731 -1.358 2.096 1.00 98.62 112 ILE A C 1
ATOM 901 O O . ILE A 1 112 ? 1.127 -2.456 1.722 1.00 98.62 112 ILE A O 1
ATOM 905 N N . GLU A 1 113 ? 1.538 -0.313 2.249 1.00 98.12 113 GLU A N 1
ATOM 906 C CA . GLU A 1 113 ? 2.965 -0.359 1.936 1.00 98.12 113 GLU A CA 1
ATOM 907 C C . GLU A 1 113 ? 3.675 -1.484 2.707 1.00 98.12 113 GLU A C 1
ATOM 909 O O . GLU A 1 113 ? 3.262 -1.877 3.799 1.00 98.12 113 GLU A O 1
ATOM 914 N N . SER A 1 114 ? 4.772 -2.001 2.151 1.00 97.06 114 SER A N 1
ATOM 915 C CA . SER A 1 114 ? 5.494 -3.165 2.693 1.00 97.06 114 SER A CA 1
ATOM 916 C C . SER A 1 114 ? 6.083 -2.968 4.103 1.00 97.06 114 SER A C 1
ATOM 918 O O . SER A 1 114 ? 6.542 -3.925 4.726 1.00 97.06 114 SER A O 1
ATOM 920 N N . ASP A 1 115 ? 6.068 -1.741 4.625 1.00 96.12 115 ASP A N 1
ATOM 921 C CA . ASP A 1 115 ? 6.438 -1.381 5.995 1.00 96.12 115 ASP A CA 1
ATOM 922 C C . ASP A 1 115 ? 5.292 -0.711 6.787 1.00 96.12 115 ASP A C 1
ATOM 924 O O . ASP A 1 115 ? 5.530 -0.079 7.818 1.00 96.12 115 ASP A O 1
ATOM 928 N N . ALA A 1 116 ? 4.042 -0.880 6.351 1.00 97.69 116 ALA A N 1
ATOM 929 C CA . ALA A 1 116 ? 2.841 -0.412 7.036 1.00 97.69 116 ALA A CA 1
ATOM 930 C C . ALA A 1 116 ? 2.014 -1.568 7.624 1.00 97.69 116 ALA A C 1
ATOM 932 O O . ALA A 1 116 ? 1.929 -2.651 7.047 1.00 97.69 116 ALA A O 1
ATOM 933 N N . PHE A 1 117 ? 1.410 -1.326 8.792 1.00 97.75 117 PHE A N 1
ATOM 934 C CA . PHE A 1 117 ? 0.671 -2.322 9.568 1.00 97.75 117 PHE A CA 1
ATOM 935 C C . PHE A 1 117 ? -0.620 -1.742 10.163 1.00 97.75 117 PHE A C 1
ATOM 937 O O . PHE A 1 117 ? -0.612 -0.660 10.755 1.00 97.75 117 PHE A O 1
ATOM 944 N N . ILE A 1 118 ? -1.718 -2.497 10.051 1.00 98.00 118 ILE A N 1
ATOM 945 C CA . ILE A 1 118 ? -3.027 -2.196 10.656 1.00 98.00 118 ILE A CA 1
ATOM 946 C C . ILE A 1 118 ? -3.102 -2.885 12.009 1.00 98.00 118 ILE A C 1
ATOM 948 O O . ILE A 1 118 ? -2.981 -4.103 12.100 1.00 98.00 118 ILE A O 1
ATOM 952 N N . LEU A 1 119 ? -3.291 -2.111 13.069 1.00 97.19 119 LEU A N 1
ATOM 953 C CA . LEU A 1 119 ? -3.082 -2.567 14.437 1.00 97.19 119 LEU A CA 1
ATOM 954 C C . LEU A 1 119 ? -4.374 -2.680 15.250 1.00 97.19 119 LEU A C 1
ATOM 956 O O . LEU A 1 119 ? -4.369 -3.402 16.244 1.00 97.19 119 LEU A O 1
ATOM 960 N N . SER A 1 120 ? -5.467 -2.019 14.857 1.00 97.31 120 SER A N 1
ATOM 961 C CA . SER A 1 120 ? -6.747 -2.078 15.578 1.00 97.31 120 SER A CA 1
ATOM 962 C C . SER A 1 120 ? -7.882 -2.695 14.764 1.00 97.31 120 SER A C 1
ATOM 964 O O . SER A 1 120 ? -7.980 -2.517 13.548 1.00 97.31 120 SER A O 1
ATOM 966 N N . GLY A 1 121 ? -8.789 -3.383 15.465 1.00 97.75 121 GLY A N 1
ATOM 967 C CA . GLY A 1 121 ? -10.023 -3.910 14.886 1.00 97.75 121 GLY A CA 1
ATOM 968 C C . GLY A 1 121 ? -10.930 -2.826 14.304 1.00 97.75 121 GLY A C 1
ATOM 969 O O . GLY A 1 121 ? -11.568 -3.059 13.287 1.00 97.75 121 GLY A O 1
ATOM 970 N N . GLN A 1 122 ? -10.938 -1.619 14.877 1.00 97.12 122 GLN A N 1
ATOM 971 C CA . GLN A 1 122 ? -11.747 -0.513 14.355 1.00 97.12 122 GLN A CA 1
ATOM 972 C C . GLN A 1 122 ? -11.285 -0.077 12.960 1.00 97.12 122 GLN A C 1
ATOM 974 O O . GLN A 1 122 ? -12.113 0.072 12.062 1.00 97.12 122 GLN A O 1
ATOM 979 N N . LEU A 1 123 ? -9.972 0.072 12.751 1.00 98.06 123 LEU A N 1
ATOM 980 C CA . LEU A 1 123 ? -9.437 0.415 11.434 1.00 98.06 123 LEU A CA 1
ATOM 981 C C . LEU A 1 123 ? -9.593 -0.740 10.439 1.00 98.06 123 LEU A C 1
ATOM 983 O O . LEU A 1 123 ? -9.936 -0.511 9.282 1.00 98.06 123 LEU A O 1
ATOM 987 N N . ALA A 1 124 ? -9.399 -1.983 10.883 1.00 98.31 124 ALA A N 1
ATOM 988 C CA . ALA A 1 124 ? -9.656 -3.147 10.040 1.00 98.31 124 ALA A CA 1
ATOM 989 C C . ALA A 1 124 ? -11.119 -3.210 9.573 1.00 98.31 124 ALA A C 1
ATOM 991 O O . ALA A 1 124 ? -11.368 -3.377 8.380 1.00 98.31 124 ALA A O 1
ATOM 992 N N . ASN A 1 125 ? -12.079 -3.004 10.480 1.00 98.19 125 ASN A N 1
ATOM 993 C CA . ASN A 1 125 ? -13.503 -2.955 10.147 1.00 98.19 125 ASN A CA 1
ATOM 994 C C . ASN A 1 125 ? -13.789 -1.839 9.146 1.00 98.19 125 ASN A C 1
ATOM 996 O O . ASN A 1 125 ? -14.402 -2.101 8.118 1.00 98.19 125 ASN A O 1
ATOM 1000 N N . PHE A 1 126 ? -13.254 -0.636 9.371 1.00 98.19 126 PHE A N 1
ATOM 1001 C CA . PHE A 1 126 ? -13.379 0.463 8.415 1.00 98.19 126 PHE A CA 1
ATOM 1002 C C . PHE A 1 126 ? -12.882 0.072 7.013 1.00 98.19 126 PHE A C 1
ATOM 1004 O O . PHE A 1 126 ? -13.623 0.210 6.038 1.00 98.19 126 PHE A O 1
ATOM 1011 N N . ILE A 1 127 ? -11.667 -0.477 6.898 1.00 98.38 127 ILE A N 1
ATOM 1012 C CA . ILE A 1 127 ? -11.098 -0.914 5.610 1.00 98.38 127 ILE A CA 1
ATOM 1013 C C . ILE A 1 127 ? -11.984 -1.982 4.954 1.00 98.38 127 ILE A C 1
ATOM 1015 O O . ILE A 1 127 ? -12.283 -1.905 3.758 1.00 98.38 127 ILE A O 1
ATOM 1019 N N . ASN A 1 128 ? -12.427 -2.977 5.724 1.00 98.25 128 ASN A N 1
ATOM 1020 C CA . ASN A 1 128 ? -13.226 -4.092 5.223 1.00 98.25 128 ASN A CA 1
ATOM 1021 C C . ASN A 1 128 ? -14.632 -3.653 4.788 1.00 98.25 128 ASN A C 1
ATOM 1023 O O . ASN A 1 128 ? -15.136 -4.148 3.777 1.00 98.25 128 ASN A O 1
ATOM 1027 N N . GLU A 1 129 ? -15.233 -2.697 5.492 1.00 98.00 129 GLU A N 1
ATOM 1028 C CA . GLU A 1 129 ? -16.610 -2.241 5.284 1.00 98.00 129 GLU A CA 1
ATOM 1029 C C . GLU A 1 129 ? -16.743 -1.102 4.270 1.00 98.00 129 GLU A C 1
ATOM 1031 O O . GLU A 1 129 ? -17.824 -0.949 3.704 1.00 98.00 129 GLU A O 1
ATOM 1036 N N . THR A 1 130 ? -15.671 -0.352 3.984 1.00 98.31 130 THR A N 1
ATOM 1037 C CA . THR A 1 130 ? -15.679 0.726 2.976 1.00 98.31 130 THR A CA 1
ATOM 1038 C C . THR A 1 130 ? -16.081 0.185 1.605 1.00 98.31 130 THR A C 1
ATOM 1040 O O . THR A 1 130 ? -15.561 -0.854 1.169 1.00 98.31 130 THR A O 1
ATOM 1043 N N . ARG A 1 131 ? -17.014 0.889 0.945 1.00 98.00 131 ARG A N 1
ATOM 1044 C CA . ARG A 1 131 ? -17.628 0.471 -0.327 1.00 98.00 131 ARG A CA 1
ATOM 1045 C C . ARG A 1 131 ? -17.540 1.482 -1.466 1.00 98.00 131 ARG A C 1
ATOM 1047 O O . ARG A 1 131 ? -17.780 1.094 -2.604 1.00 98.00 131 ARG A O 1
ATOM 1054 N N . ASP A 1 132 ? -17.215 2.726 -1.160 1.00 98.44 132 ASP A N 1
ATOM 1055 C CA . ASP A 1 132 ? -17.104 3.825 -2.111 1.00 98.44 132 ASP A CA 1
ATOM 1056 C C . ASP A 1 132 ? -15.926 4.727 -1.735 1.00 98.44 132 ASP A C 1
ATOM 1058 O O . ASP A 1 132 ? -15.465 4.701 -0.592 1.00 98.44 132 ASP A O 1
ATOM 1062 N N . GLY A 1 133 ? -15.438 5.515 -2.690 1.00 98.38 133 GLY A N 1
ATOM 1063 C CA . GLY A 1 133 ? -14.419 6.532 -2.479 1.00 98.38 133 GLY A CA 1
ATOM 1064 C C . GLY A 1 133 ? -12.967 6.041 -2.487 1.00 98.38 133 GLY A C 1
ATOM 1065 O O . GLY A 1 133 ? -12.650 4.867 -2.677 1.00 98.38 133 GLY A O 1
ATOM 1066 N N . TRP A 1 134 ? -12.064 7.006 -2.308 1.00 98.50 134 TRP A N 1
ATOM 1067 C CA . TRP A 1 134 ? -10.621 6.836 -2.185 1.00 98.50 134 TRP A CA 1
ATOM 1068 C C . TRP A 1 134 ? -10.191 7.450 -0.860 1.00 98.50 134 TRP A C 1
ATOM 1070 O O . TRP A 1 134 ? -10.087 8.673 -0.719 1.00 98.50 134 TRP A O 1
ATOM 1080 N N . HIS A 1 135 ? -9.967 6.577 0.115 1.00 98.50 135 HIS A N 1
ATOM 1081 C CA . HIS A 1 135 ? -9.707 6.936 1.501 1.00 98.50 135 HIS A CA 1
ATOM 1082 C C . HIS A 1 135 ? -8.246 6.715 1.849 1.00 98.50 135 HIS A C 1
ATOM 1084 O O . HIS A 1 135 ? -7.661 5.685 1.514 1.00 98.50 135 HIS A O 1
ATOM 1090 N N . VAL A 1 136 ? -7.692 7.665 2.588 1.00 98.12 136 VAL A N 1
ATOM 1091 C CA . VAL A 1 136 ? -6.363 7.586 3.199 1.00 98.12 136 VAL A CA 1
ATOM 1092 C C . VAL A 1 136 ? -6.437 8.013 4.655 1.00 98.12 136 VAL A C 1
ATOM 1094 O O . VAL A 1 136 ? -7.400 8.659 5.076 1.00 98.12 136 VAL A O 1
ATOM 1097 N N . MET A 1 137 ? -5.440 7.623 5.442 1.00 97.25 137 MET A N 1
ATOM 1098 C CA . MET A 1 137 ? -5.354 8.024 6.848 1.00 97.25 137 MET A CA 1
ATOM 1099 C C . MET A 1 137 ? -4.667 9.386 6.979 1.00 97.25 137 MET A C 1
ATOM 1101 O O . MET A 1 137 ? -4.103 9.906 6.019 1.00 97.25 137 MET A O 1
ATOM 1105 N N . TRP A 1 138 ? -4.708 9.989 8.162 1.00 96.38 138 TRP A N 1
ATOM 1106 C CA . TRP A 1 138 ? -3.986 11.223 8.463 1.00 96.38 138 TRP A CA 1
ATOM 1107 C C . TRP A 1 138 ? -2.754 10.934 9.321 1.00 96.38 138 TRP A C 1
ATOM 1109 O O . TRP A 1 138 ? -2.878 10.398 10.420 1.00 96.38 138 TRP A O 1
ATOM 1119 N N . ALA A 1 139 ? -1.569 11.335 8.856 1.00 92.56 139 ALA A N 1
ATOM 1120 C CA . ALA A 1 139 ? -0.346 11.285 9.654 1.00 92.56 139 ALA A CA 1
ATOM 1121 C C . ALA A 1 139 ? -0.242 12.556 10.515 1.00 92.56 139 ALA A C 1
ATOM 1123 O O . ALA A 1 139 ? 0.152 13.626 10.037 1.00 92.56 139 ALA A O 1
ATOM 1124 N N . GLN A 1 140 ? -0.612 12.450 11.795 1.00 88.06 140 GLN A N 1
ATOM 1125 C CA . GLN A 1 140 ? -0.788 13.602 12.688 1.00 88.06 140 GLN A CA 1
ATOM 1126 C C . GLN A 1 140 ? 0.482 14.449 12.842 1.00 88.06 140 GLN A C 1
ATOM 1128 O O . GLN A 1 140 ? 0.403 15.678 12.805 1.00 88.06 140 GLN A O 1
ATOM 1133 N N . ARG A 1 141 ? 1.653 13.821 12.994 1.00 85.38 141 ARG A N 1
ATOM 1134 C CA . ARG A 1 141 ? 2.935 14.519 13.175 1.00 85.38 141 ARG A CA 1
ATOM 1135 C C . ARG A 1 141 ? 3.368 15.285 11.933 1.00 85.38 141 ARG A C 1
ATOM 1137 O O . ARG A 1 141 ? 4.021 16.320 12.050 1.00 85.38 141 ARG A O 1
ATOM 1144 N N . TYR A 1 142 ? 3.027 14.764 10.762 1.00 85.00 142 TYR A N 1
ATOM 1145 C CA . TYR A 1 142 ? 3.439 15.322 9.479 1.00 85.00 142 TYR A CA 1
ATOM 1146 C C . TYR A 1 142 ? 2.424 16.299 8.900 1.00 85.00 142 TYR A C 1
ATOM 1148 O O . TYR A 1 142 ? 2.757 17.048 7.983 1.00 85.00 142 TYR A O 1
ATOM 1156 N N . GLY A 1 143 ? 1.200 16.302 9.430 1.00 90.31 143 GLY A N 1
ATOM 1157 C CA . GLY A 1 143 ? 0.136 17.169 8.952 1.00 90.31 143 GLY A CA 1
ATOM 1158 C C . GLY A 1 143 ? -0.216 16.902 7.489 1.00 90.31 143 GLY A C 1
ATOM 1159 O O . GLY A 1 143 ? -0.479 17.852 6.752 1.00 90.31 143 GLY A O 1
ATOM 1160 N N . MET A 1 144 ? -0.183 15.635 7.060 1.00 92.94 144 MET A N 1
ATOM 1161 C CA . MET A 1 144 ? -0.453 15.239 5.677 1.00 92.94 144 MET A CA 1
ATOM 1162 C C . MET A 1 144 ? -1.230 13.914 5.589 1.00 92.94 144 MET A C 1
ATOM 1164 O O . MET A 1 144 ? -1.223 13.138 6.552 1.00 92.94 144 MET A O 1
ATOM 1168 N N . PRO A 1 145 ? -1.897 13.642 4.453 1.00 95.06 145 PRO A N 1
ATOM 1169 C CA . PRO A 1 145 ? -2.456 12.324 4.173 1.00 95.06 145 PRO A CA 1
ATOM 1170 C C . PRO A 1 145 ? -1.374 11.235 4.194 1.00 95.06 145 PRO A C 1
ATOM 1172 O O . PRO A 1 145 ? -0.264 11.459 3.728 1.00 95.06 145 PRO A O 1
ATOM 1175 N N . GLU A 1 146 ? -1.688 10.055 4.718 1.00 95.19 146 GLU A N 1
ATOM 1176 C CA . GLU A 1 146 ? -0.787 8.905 4.769 1.00 95.19 146 GLU A CA 1
ATOM 1177 C C . GLU A 1 146 ? -1.086 7.952 3.607 1.00 95.19 146 GLU A C 1
ATOM 1179 O O . GLU A 1 146 ? -2.032 7.168 3.648 1.00 95.19 146 GLU A O 1
ATOM 1184 N N . THR A 1 147 ? -0.265 8.022 2.561 1.00 94.06 147 THR A N 1
ATOM 1185 C CA . THR A 1 147 ? -0.398 7.234 1.323 1.00 94.06 147 THR A CA 1
ATOM 1186 C C . THR A 1 147 ? 0.079 5.795 1.448 1.00 94.06 147 THR A C 1
ATOM 1188 O O . THR A 1 147 ? -0.196 4.981 0.560 1.00 94.06 147 THR A O 1
ATOM 1191 N N . ALA A 1 148 ? 0.755 5.449 2.544 1.00 95.94 148 ALA A N 1
ATOM 1192 C CA . ALA A 1 148 ? 1.129 4.071 2.826 1.00 95.94 148 ALA A CA 1
ATOM 1193 C C . ALA A 1 148 ? -0.086 3.175 3.131 1.00 95.94 148 ALA A C 1
ATOM 1195 O O . ALA A 1 148 ? 0.062 1.958 3.126 1.00 95.94 148 ALA A O 1
ATOM 1196 N N . ILE A 1 149 ? -1.270 3.748 3.388 1.00 98.12 149 ILE A N 1
ATOM 1197 C CA . ILE A 1 149 ? -2.530 3.016 3.571 1.00 98.12 149 ILE A CA 1
ATOM 1198 C C . ILE A 1 149 ? -3.606 3.697 2.727 1.00 98.12 149 ILE A C 1
ATOM 1200 O O . ILE A 1 149 ? -3.991 4.831 3.011 1.00 98.12 149 ILE A O 1
ATOM 1204 N N . GLN A 1 150 ? -4.107 3.011 1.702 1.00 98.50 150 GLN A N 1
ATOM 1205 C CA . GLN A 1 150 ? -5.150 3.544 0.825 1.00 98.50 150 GLN A CA 1
ATOM 1206 C C . GLN A 1 150 ? -6.243 2.510 0.584 1.00 98.50 150 GLN A C 1
ATOM 1208 O O . GLN A 1 150 ? -5.961 1.329 0.385 1.00 98.50 150 GLN A O 1
ATOM 1213 N N . ILE A 1 151 ? -7.489 2.969 0.568 1.00 98.62 151 ILE A N 1
ATOM 1214 C CA . ILE A 1 151 ? -8.665 2.168 0.249 1.00 98.62 151 ILE A CA 1
ATOM 1215 C C . ILE A 1 151 ? -9.329 2.818 -0.958 1.00 98.62 151 ILE A C 1
ATOM 1217 O O . ILE A 1 151 ? -9.829 3.932 -0.845 1.00 98.62 151 ILE A O 1
ATOM 1221 N N . ILE A 1 152 ? -9.299 2.145 -2.104 1.00 98.69 152 ILE A N 1
ATOM 1222 C CA . ILE A 1 152 ? -9.765 2.667 -3.390 1.00 98.69 152 ILE A CA 1
ATOM 1223 C C . ILE A 1 152 ? -10.896 1.767 -3.871 1.00 98.69 152 ILE A C 1
ATOM 1225 O O . ILE A 1 152 ? -10.669 0.608 -4.223 1.00 98.69 152 ILE A O 1
ATOM 1229 N N . CYS A 1 153 ? -12.119 2.273 -3.855 1.00 98.69 153 CYS A N 1
ATOM 1230 C CA . CYS A 1 153 ? -13.292 1.537 -4.3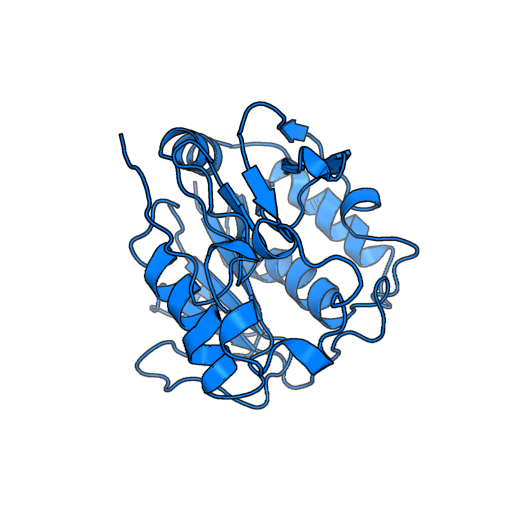04 1.00 98.69 153 CYS A CA 1
ATOM 1231 C C . CYS A 1 153 ? -13.536 1.720 -5.807 1.00 98.69 153 CYS A C 1
ATOM 1233 O O . CYS A 1 153 ? -12.973 2.611 -6.449 1.00 98.69 153 CYS A O 1
ATOM 1235 N N . ALA A 1 154 ? -14.359 0.838 -6.376 1.00 98.44 154 ALA A N 1
ATOM 1236 C CA . ALA A 1 154 ? -14.607 0.757 -7.813 1.00 98.44 154 ALA A CA 1
ATOM 1237 C C . ALA A 1 154 ? -15.075 2.081 -8.441 1.00 98.44 154 ALA A C 1
ATOM 1239 O O . ALA A 1 154 ? -14.711 2.380 -9.576 1.00 98.44 154 ALA A O 1
ATOM 1240 N N . ASP A 1 155 ? -15.819 2.907 -7.702 1.00 98.44 155 ASP A N 1
ATOM 1241 C CA . ASP A 1 155 ? -16.262 4.235 -8.144 1.00 98.44 155 ASP A CA 1
ATOM 1242 C C . ASP A 1 155 ? -15.098 5.217 -8.391 1.00 98.44 155 ASP A C 1
ATOM 1244 O O . ASP A 1 155 ? -15.267 6.207 -9.100 1.00 98.44 155 ASP A O 1
ATOM 1248 N N . GLN A 1 156 ? -13.900 4.929 -7.868 1.00 98.56 156 GLN A N 1
ATOM 1249 C CA . GLN A 1 156 ? -12.689 5.736 -8.052 1.00 98.56 156 GLN A CA 1
ATOM 1250 C C . GLN A 1 156 ? -11.679 5.137 -9.039 1.00 98.56 156 GLN A C 1
ATOM 1252 O O . GLN A 1 156 ? -10.659 5.763 -9.337 1.00 98.56 156 GLN A O 1
ATOM 1257 N N . PHE A 1 157 ? -11.953 3.964 -9.614 1.00 98.38 157 PHE A N 1
ATOM 1258 C CA . PHE A 1 157 ? -11.042 3.317 -10.566 1.00 98.38 157 PHE A CA 1
ATOM 1259 C C . PHE A 1 157 ? -10.792 4.163 -11.813 1.00 98.38 157 PHE A C 1
ATOM 1261 O O . PHE A 1 157 ? -9.659 4.255 -12.283 1.00 98.38 157 PHE A O 1
ATOM 1268 N N . ASP A 1 158 ? -11.814 4.845 -12.322 1.00 97.81 158 ASP A N 1
ATOM 1269 C CA . ASP A 1 158 ? -11.649 5.727 -13.477 1.00 97.81 158 ASP A CA 1
ATOM 1270 C C . ASP A 1 158 ? -10.867 6.996 -13.130 1.00 97.81 158 ASP A C 1
ATOM 1272 O O . ASP A 1 158 ? -10.139 7.521 -13.971 1.00 97.81 158 ASP A O 1
ATOM 1276 N N . ALA A 1 159 ? -10.963 7.486 -11.889 1.00 97.31 159 ALA A N 1
ATOM 1277 C CA . ALA A 1 159 ? -10.128 8.592 -11.428 1.00 97.31 159 ALA A CA 1
ATOM 1278 C C . ALA A 1 159 ? -8.649 8.178 -11.375 1.00 97.31 159 ALA A C 1
ATOM 1280 O O . ALA A 1 159 ? -7.792 8.917 -11.860 1.00 97.31 159 ALA A O 1
ATOM 1281 N N . MET A 1 160 ? -8.359 6.975 -10.871 1.00 97.44 160 MET A N 1
ATOM 1282 C CA . MET A 1 160 ? -7.012 6.402 -10.858 1.00 97.44 160 MET A CA 1
ATOM 1283 C C . MET A 1 160 ? -6.468 6.147 -12.275 1.00 97.44 160 MET A C 1
ATOM 1285 O O . MET A 1 160 ? -5.314 6.478 -12.547 1.00 97.44 160 MET A O 1
ATOM 1289 N N . ALA A 1 161 ? -7.292 5.627 -13.194 1.00 96.75 161 ALA A N 1
ATOM 1290 C CA . ALA A 1 161 ? -6.912 5.437 -14.597 1.00 96.75 161 ALA A CA 1
ATOM 1291 C C . ALA A 1 161 ? -6.541 6.768 -15.265 1.00 96.75 161 ALA A C 1
ATOM 1293 O O . ALA A 1 161 ? -5.432 6.908 -15.780 1.00 96.75 161 ALA A O 1
ATOM 1294 N N . ARG A 1 162 ? -7.420 7.778 -15.168 1.00 95.81 162 ARG A N 1
ATOM 1295 C CA . ARG A 1 162 ? -7.169 9.124 -15.715 1.00 95.81 162 ARG A CA 1
ATOM 1296 C C . ARG A 1 162 ? -5.909 9.761 -15.131 1.00 95.81 162 ARG A C 1
ATOM 1298 O O . ARG A 1 162 ? -5.160 10.424 -15.847 1.00 95.81 162 ARG A O 1
ATOM 1305 N N . PHE A 1 163 ? -5.655 9.567 -13.838 1.00 93.44 163 PHE A N 1
ATOM 1306 C CA . PHE A 1 163 ? -4.436 10.051 -13.191 1.00 93.44 163 PHE A CA 1
ATOM 1307 C C . PHE A 1 163 ? -3.168 9.423 -13.800 1.00 93.44 163 PHE A C 1
ATOM 1309 O O . PHE A 1 163 ? -2.203 10.136 -14.069 1.00 93.44 163 PHE A O 1
ATOM 1316 N N . GLY A 1 164 ? -3.177 8.116 -14.084 1.00 91.88 164 GLY A N 1
ATOM 1317 C CA . GLY A 1 164 ? -2.072 7.447 -14.778 1.00 91.88 164 GLY A CA 1
ATOM 1318 C C . GLY A 1 164 ? -1.913 7.892 -16.236 1.00 91.88 164 GLY A C 1
ATOM 1319 O O . GLY A 1 164 ? -0.807 8.197 -16.673 1.00 91.88 164 GLY A O 1
ATOM 1320 N N . GLU A 1 165 ? -3.018 7.995 -16.978 1.00 92.12 165 GLU A N 1
ATOM 1321 C CA . GLU A 1 165 ? -3.034 8.406 -18.393 1.00 92.12 165 GLU A CA 1
ATOM 1322 C C . GLU A 1 165 ? -2.510 9.831 -18.609 1.00 92.12 165 GLU A C 1
ATOM 1324 O O . GLU A 1 165 ? -1.847 10.108 -19.606 1.00 92.12 165 GLU A O 1
ATOM 1329 N N . THR A 1 166 ? -2.770 10.735 -17.663 1.00 89.50 166 THR A N 1
ATOM 1330 C CA . THR A 1 166 ? -2.267 12.117 -17.709 1.00 89.50 166 THR A CA 1
ATOM 1331 C C . THR A 1 166 ? -0.779 12.237 -17.369 1.00 89.50 166 THR A C 1
ATOM 1333 O O . THR A 1 166 ? -0.193 13.290 -17.610 1.00 89.50 166 THR A O 1
ATOM 1336 N N . ASN A 1 167 ? -0.147 11.168 -16.869 1.00 87.00 167 ASN A N 1
ATOM 1337 C CA . ASN A 1 167 ? 1.257 11.148 -16.453 1.00 87.00 167 ASN A CA 1
ATOM 1338 C C . ASN A 1 167 ? 1.995 9.910 -17.014 1.00 87.00 167 ASN A C 1
ATOM 1340 O O . ASN A 1 167 ? 2.561 9.122 -16.250 1.00 87.00 167 ASN A O 1
ATOM 1344 N N . PRO A 1 168 ? 2.039 9.718 -18.349 1.00 84.62 168 PRO A N 1
ATOM 1345 C CA . PRO A 1 168 ? 2.520 8.476 -18.966 1.00 84.62 168 PRO A CA 1
ATOM 1346 C C . PRO A 1 168 ? 4.008 8.194 -18.712 1.00 84.62 168 PRO A C 1
ATOM 1348 O O . PRO A 1 168 ? 4.438 7.045 -18.752 1.00 84.62 168 PRO A O 1
ATOM 1351 N N . ASN A 1 169 ? 4.796 9.232 -18.421 1.00 85.69 169 ASN A N 1
ATOM 1352 C CA . ASN A 1 169 ? 6.225 9.101 -18.131 1.00 85.69 169 ASN A CA 1
ATOM 1353 C C . ASN A 1 169 ? 6.514 8.723 -16.670 1.00 85.69 169 ASN A C 1
ATOM 1355 O O . ASN A 1 169 ? 7.677 8.543 -16.316 1.00 85.69 169 ASN A O 1
ATOM 1359 N N . LEU A 1 170 ? 5.479 8.625 -15.824 1.00 85.44 170 LEU A N 1
ATOM 1360 C CA . LEU A 1 170 ? 5.597 8.391 -14.380 1.00 85.44 170 LEU A CA 1
ATOM 1361 C C . LEU A 1 170 ? 6.500 9.414 -13.663 1.00 85.44 170 LEU A C 1
ATOM 1363 O O . LEU A 1 170 ? 7.073 9.131 -12.607 1.00 85.44 170 LEU A O 1
ATOM 1367 N N . ASP A 1 171 ? 6.617 10.599 -14.260 1.00 83.31 171 ASP A N 1
ATOM 1368 C CA . ASP A 1 171 ? 7.299 11.764 -13.720 1.00 83.31 171 ASP A CA 1
ATOM 1369 C C . ASP A 1 171 ? 6.238 12.712 -13.171 1.00 83.31 171 ASP A C 1
ATOM 1371 O O . ASP A 1 171 ? 5.447 13.286 -13.922 1.00 83.31 171 ASP A O 1
ATOM 1375 N N . PHE A 1 172 ? 6.180 12.798 -11.846 1.00 82.50 172 PHE A N 1
ATOM 1376 C CA . PHE A 1 172 ? 5.152 13.532 -11.128 1.00 82.50 172 PHE A CA 1
ATOM 1377 C C . PHE A 1 172 ? 5.760 14.768 -10.455 1.00 82.50 172 PHE A C 1
ATOM 1379 O O . PHE A 1 172 ? 6.850 14.688 -9.882 1.00 82.50 172 PHE A O 1
ATOM 1386 N N . PRO A 1 173 ? 5.058 15.915 -10.473 1.00 80.19 173 PRO A N 1
ATOM 1387 C CA . PRO A 1 173 ? 5.628 17.193 -10.045 1.00 80.19 173 PRO A CA 1
ATOM 1388 C C . PRO A 1 173 ? 5.782 17.341 -8.521 1.00 80.19 173 PRO A C 1
ATOM 1390 O O . PRO A 1 173 ? 6.476 18.247 -8.063 1.00 80.19 173 PRO A O 1
ATOM 1393 N N . ASP A 1 174 ? 5.132 16.487 -7.729 1.00 82.38 174 ASP A N 1
ATOM 1394 C CA . ASP A 1 174 ? 5.136 16.530 -6.263 1.00 82.38 174 ASP A CA 1
ATOM 1395 C C . ASP A 1 174 ? 4.965 15.110 -5.679 1.00 82.38 174 ASP A C 1
ATOM 1397 O O . ASP A 1 174 ? 4.943 14.109 -6.397 1.00 82.38 174 ASP A O 1
ATOM 1401 N N . ILE A 1 175 ? 4.880 15.004 -4.357 1.00 82.00 175 ILE A N 1
ATOM 1402 C CA . ILE A 1 175 ? 4.662 13.748 -3.643 1.00 82.00 175 ILE A CA 1
ATOM 1403 C C . ILE A 1 175 ? 3.215 13.244 -3.777 1.00 82.00 175 ILE A C 1
ATOM 1405 O O . ILE A 1 175 ? 2.276 14.032 -3.907 1.00 82.00 175 ILE A O 1
ATOM 1409 N N . ALA A 1 176 ? 3.024 11.926 -3.691 1.00 84.12 176 ALA A N 1
ATOM 1410 C CA . ALA A 1 176 ? 1.727 11.269 -3.833 1.00 84.12 176 ALA A CA 1
ATOM 1411 C C . ALA A 1 176 ? 0.653 11.851 -2.896 1.00 84.12 176 ALA A C 1
ATOM 1413 O O . ALA A 1 176 ? -0.492 12.024 -3.309 1.00 84.12 176 ALA A O 1
ATOM 1414 N N . GLU A 1 177 ? 1.036 12.237 -1.676 1.00 88.00 177 GLU A N 1
ATOM 1415 C CA . GLU A 1 177 ? 0.180 12.842 -0.649 1.00 88.00 177 GLU A CA 1
ATOM 1416 C C . GLU A 1 177 ? -0.496 14.151 -1.097 1.00 88.00 177 GLU A C 1
ATOM 1418 O O . GLU A 1 177 ? -1.485 14.565 -0.493 1.00 88.00 177 GLU A O 1
ATOM 1423 N N . ARG A 1 178 ? 0.034 14.818 -2.130 1.00 87.25 178 ARG A N 1
ATOM 1424 C CA . ARG A 1 178 ? -0.488 16.083 -2.676 1.00 87.25 178 ARG A CA 1
ATOM 1425 C C . ARG A 1 178 ? -1.128 15.948 -4.052 1.00 87.25 178 ARG A C 1
ATOM 1427 O O . ARG A 1 178 ? -1.785 16.885 -4.495 1.00 87.25 178 ARG A O 1
ATOM 1434 N N . LEU A 1 179 ? -0.901 14.828 -4.733 1.00 89.50 179 LEU A N 1
ATOM 1435 C CA . LEU A 1 179 ? -1.293 14.643 -6.130 1.00 89.50 179 LEU A CA 1
ATOM 1436 C C . LEU A 1 179 ? -2.476 13.701 -6.304 1.00 89.50 179 LEU A C 1
ATOM 1438 O O . LEU A 1 179 ? -3.283 13.897 -7.210 1.00 89.50 179 LEU A O 1
ATOM 1442 N N . LEU A 1 180 ? -2.555 12.662 -5.476 1.00 93.06 180 LEU A N 1
ATOM 1443 C CA . LEU A 1 180 ? -3.579 11.641 -5.623 1.00 93.06 180 LEU A CA 1
ATOM 1444 C C . LEU A 1 180 ? -4.971 12.222 -5.309 1.00 93.06 180 LEU A C 1
ATOM 1446 O O . LEU A 1 180 ? -5.127 12.954 -4.327 1.00 93.06 180 LEU A O 1
ATOM 1450 N N . PRO A 1 181 ? -5.995 11.903 -6.120 1.00 93.00 181 PRO A N 1
ATOM 1451 C CA . PRO A 1 181 ? -7.323 12.499 -6.009 1.00 93.00 181 PRO A CA 1
ATOM 1452 C C . PRO A 1 181 ? -8.156 11.828 -4.904 1.00 93.00 181 PRO A C 1
ATOM 1454 O O . PRO A 1 181 ? -9.166 11.182 -5.178 1.00 93.00 181 PRO A O 1
ATOM 1457 N N . PHE A 1 182 ? -7.732 11.960 -3.644 1.00 96.00 182 PHE A N 1
ATOM 1458 C CA . PHE A 1 182 ? -8.458 11.396 -2.503 1.00 96.00 182 PHE A CA 1
ATOM 1459 C C . PHE A 1 182 ? -9.852 12.013 -2.378 1.00 96.00 182 PHE A C 1
ATOM 1461 O O . PHE A 1 182 ? -10.005 13.235 -2.411 1.00 96.00 182 PHE A O 1
ATOM 1468 N N . THR A 1 183 ? -10.864 11.180 -2.146 1.00 97.50 183 THR A N 1
ATOM 1469 C CA . THR A 1 183 ? -12.209 11.666 -1.802 1.00 97.50 183 THR A CA 1
ATOM 1470 C C . THR A 1 183 ? -12.361 11.887 -0.300 1.00 97.50 183 THR A C 1
ATOM 1472 O O . THR A 1 183 ? -13.248 12.623 0.129 1.00 97.50 183 THR A O 1
ATOM 1475 N N . SER A 1 184 ? -11.496 11.265 0.509 1.00 97.00 184 SER A N 1
ATOM 1476 C CA . SER A 1 184 ? -11.565 11.312 1.966 1.00 97.00 184 SER A CA 1
ATOM 1477 C C . SER A 1 184 ? -10.187 11.152 2.608 1.00 97.00 184 SER A C 1
ATOM 1479 O O . SER A 1 184 ? -9.393 10.288 2.234 1.00 97.00 184 SER A O 1
ATOM 1481 N N . VAL A 1 185 ? -9.923 11.977 3.622 1.00 97.19 185 VAL A N 1
ATOM 1482 C CA . VAL A 1 185 ? -8.730 11.895 4.473 1.00 97.19 185 VAL A CA 1
ATOM 1483 C C . VAL A 1 185 ? -9.198 11.713 5.912 1.00 97.19 185 VAL A C 1
ATOM 1485 O O . VAL A 1 185 ? -9.677 12.655 6.549 1.00 97.19 185 VAL A O 1
ATOM 1488 N N . ASN A 1 186 ? -9.086 10.489 6.422 1.00 96.31 186 ASN A N 1
ATOM 1489 C CA . ASN A 1 186 ? -9.613 10.116 7.724 1.00 96.31 186 ASN A CA 1
ATOM 1490 C C . ASN A 1 186 ? -8.655 10.541 8.853 1.00 96.31 186 ASN A C 1
ATOM 1492 O O . ASN A 1 186 ? -7.508 10.103 8.915 1.00 96.31 186 ASN A O 1
ATOM 1496 N N . ARG A 1 187 ? -9.153 11.389 9.763 1.00 96.69 187 ARG A N 1
ATOM 1497 C CA . ARG A 1 187 ? -8.414 11.924 10.922 1.00 96.69 187 ARG A CA 1
ATOM 1498 C C . ARG A 1 187 ? -8.791 11.274 12.256 1.00 96.69 187 ARG A C 1
ATOM 1500 O O . ARG A 1 187 ? -8.292 11.708 13.289 1.00 96.69 187 ARG A O 1
ATOM 1507 N N . THR A 1 188 ? -9.707 10.304 12.259 1.00 95.56 188 THR A N 1
ATOM 1508 C CA . THR A 1 188 ? -10.193 9.668 13.493 1.00 95.56 188 THR A CA 1
ATOM 1509 C C . THR A 1 188 ? -9.242 8.590 13.988 1.00 95.56 188 THR A C 1
ATOM 1511 O O . THR A 1 188 ? -9.111 8.416 15.195 1.00 95.56 188 THR A O 1
ATOM 1514 N N . PHE A 1 189 ? -8.571 7.884 13.074 1.00 96.62 189 PHE A N 1
ATOM 1515 C CA . PHE A 1 189 ? -7.628 6.825 13.421 1.00 96.62 189 PHE A CA 1
ATOM 1516 C C . PHE A 1 189 ? -6.266 7.386 13.830 1.00 96.62 189 PHE A C 1
ATOM 1518 O O . PHE A 1 189 ? -5.703 8.258 13.165 1.00 96.62 189 PHE A O 1
ATOM 1525 N N . LYS A 1 190 ? -5.714 6.854 14.920 1.00 95.00 190 LYS A N 1
ATOM 1526 C CA . LYS A 1 190 ? -4.409 7.225 15.458 1.00 95.00 190 LYS A CA 1
ATOM 1527 C C . LYS A 1 190 ? -3.308 6.418 14.779 1.00 95.00 190 LYS A C 1
ATOM 1529 O O . LYS A 1 190 ? -3.259 5.202 14.906 1.00 95.00 190 LYS A O 1
ATOM 1534 N N . GLY A 1 191 ? -2.356 7.076 14.142 1.00 93.44 191 GLY A N 1
ATOM 1535 C CA . GLY A 1 191 ? -1.182 6.391 13.612 1.00 93.44 191 GLY A CA 1
ATOM 1536 C C . GLY A 1 191 ? -0.217 7.349 12.945 1.00 93.44 191 GLY A C 1
ATOM 1537 O O . GLY A 1 191 ? -0.542 8.514 12.707 1.00 93.44 191 GLY A O 1
ATOM 1538 N N . ASP A 1 192 ? 1.005 6.873 12.719 1.00 91.94 192 ASP A N 1
ATOM 1539 C CA . ASP A 1 192 ? 2.077 7.699 12.175 1.00 91.94 192 ASP A CA 1
ATOM 1540 C C . ASP A 1 192 ? 3.281 6.869 11.683 1.00 91.94 192 ASP A C 1
ATOM 1542 O O . ASP A 1 192 ? 3.341 5.644 11.855 1.00 91.94 192 ASP A O 1
ATOM 1546 N N . ARG A 1 193 ? 4.277 7.571 11.127 1.00 89.44 193 ARG A N 1
ATOM 1547 C CA . ARG A 1 193 ? 5.563 7.043 10.647 1.00 89.44 193 ARG A CA 1
ATOM 1548 C C . ARG A 1 193 ? 6.543 6.836 11.803 1.00 89.44 193 ARG A C 1
ATOM 1550 O O . ARG A 1 193 ? 7.524 7.564 11.964 1.00 89.44 193 ARG A O 1
ATOM 1557 N N . TYR A 1 194 ? 6.281 5.844 12.654 1.00 82.50 194 TYR A N 1
ATOM 1558 C CA . TYR A 1 194 ? 6.981 5.689 13.940 1.00 82.50 194 TYR A CA 1
ATOM 1559 C C . TYR A 1 194 ? 8.490 5.433 13.841 1.00 82.50 194 TYR A C 1
ATOM 1561 O O . TYR A 1 194 ? 9.207 5.686 14.807 1.00 82.50 194 TYR A O 1
ATOM 1569 N N . SER A 1 195 ? 9.027 4.938 12.723 1.00 75.62 195 SER A N 1
ATOM 1570 C CA . SER A 1 195 ? 10.487 4.793 12.606 1.00 75.62 195 SER A CA 1
ATOM 1571 C C . SER A 1 195 ? 11.211 6.108 12.338 1.00 75.62 195 SER A C 1
ATOM 1573 O O . SER A 1 195 ? 12.394 6.225 12.652 1.00 75.62 195 SER A O 1
ATOM 1575 N N . GLU A 1 196 ? 10.531 7.133 11.830 1.00 71.62 196 GLU A N 1
ATOM 1576 C CA . GLU A 1 196 ? 11.109 8.472 11.711 1.00 71.62 196 GLU A CA 1
ATOM 1577 C C . GLU A 1 196 ? 11.174 9.190 13.069 1.00 71.62 196 GLU A C 1
ATOM 1579 O O . GLU A 1 196 ? 11.865 10.206 13.230 1.00 71.62 196 GLU A O 1
ATOM 1584 N N . PHE A 1 197 ? 10.530 8.622 14.089 1.00 64.12 197 PHE A N 1
ATOM 1585 C CA . PHE A 1 197 ? 10.488 9.185 15.421 1.00 64.12 197 PHE A CA 1
ATOM 1586 C C . PHE A 1 197 ? 11.817 8.916 16.136 1.00 64.12 197 PHE A C 1
ATOM 1588 O O . PHE A 1 197 ? 12.112 7.821 16.622 1.00 64.12 197 PHE A O 1
ATOM 1595 N N . LYS A 1 198 ? 12.657 9.949 16.209 1.00 59.78 198 LYS A N 1
ATOM 1596 C CA . LYS A 1 198 ? 13.903 9.926 16.983 1.00 59.78 198 LYS A CA 1
ATOM 1597 C C . LYS A 1 198 ? 13.648 10.503 18.371 1.00 59.78 198 LYS A C 1
ATOM 1599 O O . LYS A 1 198 ? 13.371 11.696 18.490 1.00 59.78 198 LYS A O 1
ATOM 1604 N N . ARG A 1 199 ? 13.864 9.710 19.423 1.00 53.75 199 ARG A N 1
ATOM 1605 C CA . ARG A 1 199 ? 14.106 10.261 20.764 1.00 53.75 199 ARG A CA 1
ATOM 1606 C C . ARG A 1 199 ? 15.582 10.663 20.881 1.00 53.75 199 ARG A C 1
ATOM 1608 O O . ARG A 1 199 ? 16.472 9.935 20.451 1.00 53.75 199 ARG A O 1
ATOM 1615 N N . ASN A 1 200 ? 15.847 11.858 21.409 1.00 48.38 200 ASN A N 1
ATOM 1616 C CA . ASN A 1 200 ? 17.132 12.284 21.989 1.00 48.38 200 ASN A CA 1
ATOM 1617 C C . ASN A 1 200 ? 18.431 11.988 21.206 1.00 48.38 200 ASN A C 1
ATOM 1619 O O . ASN A 1 200 ? 19.470 11.720 21.802 1.00 48.38 200 ASN A O 1
ATOM 1623 N N . ARG A 1 201 ? 18.436 12.087 19.870 1.00 50.56 201 ARG A N 1
ATOM 1624 C CA . ARG A 1 201 ? 19.679 11.920 19.085 1.00 50.56 201 ARG A CA 1
ATOM 1625 C C . ARG A 1 201 ? 20.567 13.162 18.997 1.00 50.56 201 ARG A C 1
ATOM 1627 O O . ARG A 1 201 ? 21.659 13.054 18.451 1.00 50.56 201 ARG A O 1
ATOM 1634 N N . GLY A 1 202 ? 20.140 14.318 19.517 1.00 54.88 202 GLY A N 1
ATOM 1635 C CA . GLY A 1 202 ? 20.944 15.551 19.518 1.00 54.88 202 GLY A CA 1
ATOM 1636 C C . GLY A 1 202 ? 21.620 15.818 18.164 1.00 54.88 202 GLY A C 1
ATOM 1637 O O . GLY A 1 202 ? 20.946 15.823 17.131 1.00 54.88 202 GLY A O 1
ATOM 1638 N N . ILE A 1 203 ? 22.949 15.968 18.176 1.00 50.91 203 ILE A N 1
ATOM 1639 C CA . ILE A 1 203 ? 23.830 16.128 17.000 1.00 50.91 203 ILE A CA 1
ATOM 1640 C C . ILE A 1 203 ? 24.211 14.804 16.297 1.00 50.91 203 ILE A C 1
ATOM 1642 O O . ILE A 1 203 ? 24.720 14.819 15.180 1.00 50.91 203 ILE A O 1
ATOM 1646 N N . PHE A 1 204 ? 23.902 13.639 16.875 1.00 51.50 204 PHE A N 1
ATOM 1647 C CA . PHE A 1 204 ? 24.216 12.304 16.331 1.00 51.50 204 PHE A CA 1
ATOM 1648 C C . PHE A 1 204 ? 23.133 11.779 15.369 1.00 51.50 204 PHE A C 1
ATOM 1650 O O . PHE A 1 204 ? 22.803 10.593 15.327 1.00 51.50 204 PHE A O 1
ATOM 1657 N N . ARG A 1 205 ? 22.538 12.670 14.564 1.00 51.72 205 ARG A N 1
ATOM 1658 C CA . ARG A 1 205 ? 21.430 12.330 13.647 1.00 51.72 205 ARG A CA 1
ATOM 1659 C C . ARG A 1 205 ? 21.859 11.528 12.413 1.00 51.72 205 ARG A C 1
ATOM 1661 O O . ARG A 1 205 ? 20.978 10.971 11.754 1.00 51.72 205 ARG A O 1
ATOM 1668 N N . SER A 1 206 ? 23.159 11.479 12.114 1.00 55.22 206 SER A N 1
ATOM 1669 C CA . SER A 1 206 ? 23.730 10.826 10.928 1.00 55.22 206 SER A CA 1
ATOM 1670 C C . SER A 1 206 ? 23.616 9.299 10.975 1.00 55.22 206 SER A C 1
ATOM 1672 O O . SER A 1 206 ? 23.857 8.679 12.012 1.00 55.22 206 SER A O 1
ATOM 1674 N N . ARG A 1 207 ? 23.327 8.683 9.816 1.00 55.12 207 ARG A N 1
ATOM 1675 C CA . ARG A 1 207 ? 23.314 7.218 9.624 1.00 55.12 207 ARG A CA 1
ATOM 1676 C C . ARG A 1 207 ? 24.624 6.549 10.048 1.00 55.12 207 ARG A C 1
ATOM 1678 O O . ARG A 1 207 ? 24.596 5.398 10.467 1.00 55.12 207 ARG A O 1
ATOM 1685 N N . LYS A 1 208 ? 25.744 7.281 10.006 1.00 57.16 208 LYS A N 1
ATOM 1686 C CA . LYS A 1 208 ? 27.069 6.790 10.408 1.00 57.16 208 LYS A CA 1
ATOM 1687 C C . LYS A 1 208 ? 27.140 6.357 11.871 1.00 57.16 208 LYS A C 1
ATOM 1689 O O . LYS A 1 208 ? 28.019 5.588 12.197 1.00 57.16 208 LYS A O 1
ATOM 1694 N N . PHE A 1 209 ? 26.235 6.802 12.741 1.00 55.47 209 PHE A N 1
ATOM 1695 C CA . PHE A 1 209 ? 26.246 6.410 14.154 1.00 55.47 209 PHE A CA 1
ATOM 1696 C C . PHE A 1 209 ? 25.334 5.214 14.461 1.00 55.47 209 PHE A C 1
ATOM 1698 O O . PHE A 1 209 ? 25.352 4.709 15.577 1.00 55.47 209 PHE A O 1
ATOM 1705 N N . ASN A 1 210 ? 24.559 4.714 13.490 1.00 56.88 210 ASN A N 1
ATOM 1706 C CA . ASN A 1 210 ? 23.606 3.621 13.723 1.00 56.88 210 ASN A CA 1
ATOM 1707 C C . ASN A 1 210 ? 24.267 2.277 14.074 1.00 56.88 210 ASN A C 1
ATOM 1709 O O . ASN A 1 210 ? 23.601 1.428 14.665 1.00 56.88 210 ASN A O 1
ATOM 1713 N N . PHE A 1 211 ? 25.546 2.084 13.728 1.00 61.06 211 PHE A N 1
ATOM 1714 C CA . PHE A 1 211 ? 26.279 0.859 14.061 1.00 61.06 211 PHE A CA 1
ATOM 1715 C C . PHE A 1 211 ? 26.674 0.783 15.544 1.00 61.06 211 PHE A C 1
ATOM 1717 O O . PHE A 1 211 ? 26.987 -0.297 16.035 1.00 61.06 211 PHE A O 1
ATOM 1724 N N . LEU A 1 212 ? 26.671 1.908 16.272 1.00 58.12 212 LEU A N 1
ATOM 1725 C CA . LEU A 1 212 ? 27.040 1.920 17.685 1.00 58.12 212 LEU A CA 1
ATOM 1726 C C . LEU A 1 212 ? 25.881 1.345 18.528 1.00 58.12 212 LEU A C 1
ATOM 1728 O O . LEU A 1 212 ? 24.775 1.899 18.484 1.00 58.12 212 LEU A O 1
ATOM 1732 N N . PRO A 1 213 ? 26.122 0.310 19.359 1.00 56.78 213 PRO A N 1
ATOM 1733 C CA . PRO A 1 213 ? 25.079 -0.393 20.119 1.00 56.78 213 PRO A CA 1
ATOM 1734 C C . PRO A 1 213 ? 24.228 0.511 21.023 1.00 56.78 213 PRO A C 1
ATOM 1736 O O . PRO A 1 213 ? 23.064 0.227 21.295 1.00 56.78 213 PRO A O 1
ATOM 1739 N N . ILE A 1 214 ? 24.780 1.642 21.472 1.00 52.81 214 ILE A N 1
ATOM 1740 C CA . ILE A 1 214 ? 24.061 2.606 22.311 1.00 52.81 214 ILE A CA 1
ATOM 1741 C C . ILE A 1 214 ? 22.852 3.222 21.590 1.00 52.81 214 ILE A C 1
ATOM 1743 O O . ILE A 1 214 ? 21.806 3.386 22.209 1.00 52.81 214 ILE A O 1
ATOM 1747 N N . PHE A 1 215 ? 22.943 3.472 20.277 1.00 53.97 215 PHE A N 1
ATOM 1748 C CA . PHE A 1 215 ? 21.864 4.065 19.472 1.00 53.97 215 PHE A CA 1
ATOM 1749 C C . PHE A 1 215 ? 20.812 3.050 19.001 1.00 53.97 215 PHE A C 1
ATOM 1751 O O . PHE A 1 215 ? 19.847 3.429 18.322 1.00 53.97 215 PHE A O 1
ATOM 1758 N N . GLN A 1 216 ? 20.992 1.776 19.360 1.00 56.94 216 GLN A N 1
ATOM 1759 C CA . GLN A 1 216 ? 20.026 0.699 19.151 1.00 56.94 216 GLN A CA 1
ATOM 1760 C C . GLN A 1 216 ? 19.096 0.505 20.362 1.00 56.94 216 GLN A C 1
ATOM 1762 O O . GLN A 1 216 ? 18.092 -0.187 20.228 1.00 56.94 216 GLN A O 1
ATOM 1767 N N . ARG A 1 217 ? 19.377 1.157 21.503 1.00 58.41 217 ARG A N 1
ATOM 1768 C CA . ARG A 1 217 ? 18.540 1.128 22.716 1.00 58.41 217 ARG A CA 1
ATOM 1769 C C . ARG A 1 217 ? 17.225 1.902 22.536 1.00 58.41 217 ARG A C 1
ATOM 1771 O O . ARG A 1 217 ? 17.195 2.918 21.836 1.00 58.41 217 ARG A O 1
ATOM 1778 N N . ASP A 1 218 ? 16.186 1.485 23.264 1.00 55.31 218 ASP A N 1
ATOM 1779 C CA . ASP A 1 218 ? 14.829 2.074 23.263 1.00 55.31 218 ASP A CA 1
ATOM 1780 C C . ASP A 1 218 ? 14.800 3.577 23.580 1.00 55.31 218 ASP A C 1
ATOM 1782 O O . ASP A 1 218 ? 13.890 4.296 23.182 1.00 55.31 218 ASP A O 1
ATOM 1786 N N . PHE A 1 219 ? 15.835 4.097 24.243 1.00 51.94 219 PHE A N 1
ATOM 1787 C CA . PHE A 1 219 ? 15.976 5.528 24.514 1.00 51.94 219 PHE A CA 1
ATOM 1788 C C . PHE A 1 219 ? 16.031 6.397 23.244 1.00 51.94 219 PHE A C 1
ATOM 1790 O O . PHE A 1 219 ? 15.696 7.576 23.307 1.00 51.94 219 PHE A O 1
ATOM 1797 N N . PHE A 1 220 ? 16.450 5.848 22.098 1.00 54.19 220 PHE A N 1
ATOM 1798 C CA . PHE A 1 220 ? 16.668 6.623 20.869 1.00 54.19 220 PHE A CA 1
ATOM 1799 C C . PHE A 1 220 ? 15.524 6.557 19.856 1.00 54.19 220 PHE A C 1
ATOM 1801 O O . PHE A 1 220 ? 15.608 7.195 18.800 1.00 54.19 220 PHE A O 1
ATOM 1808 N N . TRP A 1 221 ? 14.469 5.805 20.163 1.00 60.97 221 TRP A N 1
ATOM 1809 C CA . TRP A 1 221 ? 13.394 5.490 19.229 1.00 60.97 221 TRP A CA 1
ATOM 1810 C C . TRP A 1 221 ? 12.053 5.505 19.936 1.00 60.97 221 TRP A C 1
ATOM 1812 O O . TRP A 1 221 ? 11.951 5.149 21.107 1.00 60.97 221 TRP A O 1
ATOM 1822 N N . GLU A 1 222 ? 11.026 5.964 19.238 1.00 69.19 222 GLU A N 1
ATOM 1823 C CA . GLU A 1 222 ? 9.688 5.992 19.806 1.00 69.19 222 GLU A CA 1
ATOM 1824 C C . GLU A 1 222 ? 9.012 4.630 19.573 1.00 69.19 222 GLU A C 1
ATOM 1826 O O . GLU A 1 222 ? 8.984 4.143 18.435 1.00 69.19 222 GLU A O 1
ATOM 1831 N N . PRO A 1 223 ? 8.531 3.959 20.635 1.00 80.62 223 PRO A N 1
ATOM 1832 C CA . PRO A 1 223 ? 7.739 2.752 20.468 1.00 80.62 223 PRO A CA 1
ATOM 1833 C C . PRO A 1 223 ? 6.420 3.099 19.772 1.00 80.62 223 PRO A C 1
ATOM 1835 O O . PRO A 1 223 ? 5.931 4.224 19.876 1.00 80.62 223 PRO A O 1
ATOM 1838 N N . ILE A 1 224 ? 5.834 2.118 19.088 1.00 88.06 224 ILE A N 1
ATOM 1839 C CA . ILE A 1 224 ? 4.468 2.248 18.579 1.00 88.06 224 ILE A CA 1
ATOM 1840 C C . ILE A 1 224 ? 3.541 2.348 19.808 1.00 88.06 224 ILE A C 1
ATOM 1842 O O . ILE A 1 224 ? 3.596 1.450 20.653 1.00 88.06 224 ILE A O 1
ATOM 1846 N N . PRO A 1 225 ? 2.733 3.415 19.953 1.00 89.56 225 PRO A N 1
ATOM 1847 C CA . PRO A 1 225 ? 1.778 3.548 21.046 1.00 89.56 225 PRO A CA 1
ATOM 1848 C C . PRO A 1 225 ? 0.809 2.365 21.094 1.00 89.56 225 PRO A C 1
ATOM 1850 O O . PRO A 1 225 ? 0.375 1.866 20.056 1.00 89.56 225 PRO A O 1
ATOM 1853 N N . GLU A 1 226 ? 0.437 1.934 22.299 1.00 90.00 226 GLU A N 1
ATOM 1854 C CA . GLU A 1 226 ? -0.466 0.787 22.487 1.00 90.00 226 GLU A CA 1
ATOM 1855 C C . GLU A 1 226 ? -1.857 1.019 21.879 1.00 90.00 226 GLU A C 1
ATOM 1857 O O . GLU A 1 226 ? -2.521 0.073 21.458 1.00 90.00 226 GLU A O 1
ATOM 1862 N N . ASP A 1 227 ? -2.268 2.282 21.781 1.00 93.00 227 ASP A N 1
ATOM 1863 C CA . ASP A 1 227 ? -3.531 2.742 21.213 1.00 93.00 227 ASP A CA 1
ATOM 1864 C C . ASP A 1 227 ? -3.419 3.199 19.744 1.00 93.00 227 ASP A C 1
ATOM 1866 O O . ASP A 1 227 ? -4.370 3.761 19.213 1.00 93.00 227 ASP A O 1
ATOM 1870 N N . ALA A 1 228 ? -2.283 2.989 19.065 1.00 94.88 228 ALA A N 1
ATOM 1871 C CA . ALA A 1 228 ? -2.133 3.347 17.651 1.00 94.88 228 ALA A CA 1
ATOM 1872 C C . ALA A 1 228 ? -2.897 2.373 16.744 1.00 94.88 228 ALA A C 1
ATOM 1874 O O . ALA A 1 228 ? -2.558 1.195 16.703 1.00 94.88 228 ALA A O 1
ATOM 1875 N N . ASP A 1 229 ? -3.884 2.844 15.989 1.00 97.12 229 ASP A N 1
ATOM 1876 C CA . ASP A 1 229 ? -4.666 2.089 15.004 1.00 97.12 229 ASP A CA 1
ATOM 1877 C C . ASP A 1 229 ? -3.845 1.589 13.814 1.00 97.12 229 ASP A C 1
ATOM 1879 O O . ASP A 1 229 ? -4.129 0.517 13.281 1.00 97.12 229 ASP A O 1
ATOM 1883 N N . PHE A 1 230 ? -2.809 2.326 13.419 1.00 97.06 230 PHE A N 1
ATOM 1884 C CA . PHE A 1 230 ? -1.864 1.915 12.383 1.00 97.06 230 PHE A CA 1
ATOM 1885 C C . PHE A 1 230 ? -0.449 2.399 12.682 1.00 97.06 230 PHE A C 1
ATOM 1887 O O . PHE A 1 230 ? -0.239 3.335 13.452 1.00 97.06 230 PHE A O 1
ATOM 1894 N N . ALA A 1 231 ? 0.528 1.771 12.037 1.00 95.94 231 ALA A N 1
ATOM 1895 C CA . ALA A 1 231 ? 1.921 2.192 12.054 1.00 95.94 231 ALA A CA 1
ATOM 1896 C C . ALA A 1 231 ? 2.513 2.079 10.650 1.00 95.94 231 ALA A C 1
ATOM 1898 O O . ALA A 1 231 ? 2.356 1.044 10.007 1.00 95.94 231 ALA A O 1
ATOM 1899 N N . THR A 1 232 ? 3.207 3.117 10.188 1.00 94.12 232 THR A N 1
ATOM 1900 C CA . THR A 1 232 ? 3.882 3.139 8.882 1.00 94.12 232 THR A CA 1
ATOM 1901 C C . THR A 1 232 ? 5.393 3.245 9.051 1.00 94.12 232 THR A C 1
ATOM 1903 O O . THR A 1 232 ? 5.897 3.628 10.115 1.00 94.12 232 THR A O 1
ATOM 1906 N N . GLN A 1 233 ? 6.133 2.852 8.009 1.00 89.62 233 GLN A N 1
ATOM 1907 C CA . GLN A 1 233 ? 7.593 2.774 8.017 1.00 89.62 233 GLN A CA 1
ATOM 1908 C C . GLN A 1 233 ? 8.165 1.920 9.159 1.00 89.62 233 GLN A C 1
ATOM 1910 O O . GLN A 1 233 ? 9.240 2.204 9.682 1.00 89.62 233 GLN A O 1
ATOM 1915 N N . VAL A 1 234 ? 7.460 0.879 9.585 1.00 90.62 234 VAL A N 1
ATOM 1916 C CA . VAL A 1 234 ? 7.850 0.027 10.708 1.00 90.62 234 VAL A CA 1
ATOM 1917 C C . VAL A 1 234 ? 9.168 -0.695 10.418 1.00 90.62 234 VAL A C 1
ATOM 1919 O O . VAL A 1 234 ? 9.353 -1.323 9.377 1.00 90.62 234 VAL A O 1
ATOM 1922 N N . VAL A 1 235 ? 10.092 -0.659 11.381 1.00 87.12 235 VAL A N 1
ATOM 1923 C CA . VAL A 1 235 ? 11.386 -1.362 11.296 1.00 87.12 235 VAL A CA 1
ATOM 1924 C C . VAL A 1 235 ? 11.356 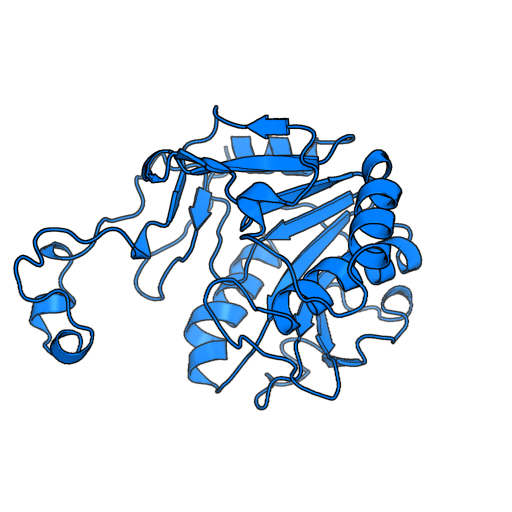-2.713 12.014 1.00 87.12 235 VAL A C 1
ATOM 1926 O O . VAL A 1 235 ? 10.470 -2.979 12.823 1.00 87.12 235 VAL A O 1
ATOM 1929 N N . GLU A 1 236 ? 12.338 -3.574 11.742 1.00 86.06 236 GLU A N 1
ATOM 1930 C CA . GLU A 1 236 ? 12.408 -4.961 12.240 1.00 86.06 236 GLU A CA 1
ATOM 1931 C C . GLU A 1 236 ? 12.181 -5.103 13.751 1.00 86.06 236 GLU A C 1
ATOM 1933 O O . GLU A 1 236 ? 11.358 -5.898 14.195 1.00 86.06 236 GLU A O 1
ATOM 1938 N N . ARG A 1 237 ? 12.849 -4.270 14.553 1.00 83.94 237 ARG A N 1
ATOM 1939 C CA . ARG A 1 237 ? 12.749 -4.323 16.021 1.00 83.94 237 ARG A CA 1
ATOM 1940 C C . ARG A 1 237 ? 11.393 -3.888 16.589 1.00 83.94 237 ARG A C 1
ATOM 1942 O O . ARG A 1 237 ? 11.139 -4.108 17.771 1.00 83.94 237 ARG A O 1
ATOM 1949 N N . GLN A 1 238 ? 10.561 -3.195 15.808 1.00 86.75 238 GLN A N 1
ATOM 1950 C CA . GLN A 1 238 ? 9.246 -2.761 16.269 1.00 86.75 238 GLN A CA 1
ATOM 1951 C C . GLN A 1 238 ? 8.287 -3.945 16.168 1.00 86.75 238 GLN A C 1
ATOM 1953 O O . GLN A 1 238 ? 8.033 -4.479 15.087 1.00 86.75 238 GLN A O 1
ATOM 1958 N N . LYS A 1 239 ? 7.763 -4.363 17.320 1.00 86.25 239 LYS A N 1
ATOM 1959 C CA . LYS A 1 239 ? 6.768 -5.427 17.389 1.00 86.25 239 LYS A CA 1
ATOM 1960 C C . LYS A 1 239 ? 5.425 -4.877 16.932 1.00 86.25 239 LYS A C 1
ATOM 1962 O O . LYS A 1 239 ? 4.941 -3.891 17.479 1.00 86.25 239 LYS A O 1
ATOM 1967 N N . VAL A 1 240 ? 4.832 -5.545 15.954 1.00 90.44 240 VAL A N 1
ATOM 1968 C CA . VAL A 1 240 ? 3.474 -5.280 15.487 1.00 90.44 240 VAL A CA 1
ATOM 1969 C C . VAL A 1 240 ? 2.581 -6.409 15.968 1.00 90.44 240 VAL A C 1
ATOM 1971 O O . VAL A 1 240 ? 2.942 -7.582 15.885 1.00 90.44 240 VAL A O 1
ATOM 1974 N N . LYS A 1 241 ? 1.430 -6.052 16.529 1.00 90.06 241 LYS A N 1
ATOM 1975 C CA . LYS A 1 241 ? 0.417 -7.009 16.958 1.00 90.06 241 LYS A CA 1
ATOM 1976 C C . LYS A 1 241 ? -0.944 -6.420 16.648 1.00 90.06 241 LYS A C 1
ATOM 1978 O O . LYS A 1 241 ? -1.245 -5.313 17.092 1.00 90.06 241 LYS A O 1
ATOM 1983 N N . PHE A 1 242 ? -1.746 -7.173 15.907 1.00 94.00 242 PHE A N 1
ATOM 1984 C CA . PHE A 1 242 ? -3.136 -6.824 15.683 1.00 94.00 242 PHE A CA 1
ATOM 1985 C C . PHE A 1 242 ? -3.938 -6.986 16.977 1.00 94.00 242 PHE A C 1
ATOM 1987 O O . PHE A 1 242 ? -3.811 -7.985 17.692 1.00 94.00 242 PHE A O 1
ATOM 1994 N N . ARG A 1 243 ? -4.761 -5.986 17.275 1.00 92.94 243 ARG A N 1
ATOM 1995 C CA . ARG A 1 243 ? -5.692 -5.962 18.398 1.00 92.94 243 ARG A CA 1
ATOM 1996 C C . ARG A 1 243 ? -7.101 -6.080 17.827 1.00 92.94 243 ARG A C 1
ATOM 1998 O O . ARG A 1 243 ? -7.763 -5.073 17.572 1.00 92.94 243 ARG A O 1
ATOM 2005 N N . GLY A 1 244 ? -7.503 -7.322 17.565 1.00 77.25 244 GLY A N 1
ATOM 2006 C CA . GLY A 1 244 ? -8.896 -7.659 17.284 1.00 77.25 244 GLY A CA 1
ATOM 2007 C C . GLY A 1 244 ? -9.717 -7.446 18.550 1.00 77.25 244 GLY A C 1
ATOM 2008 O O . GLY A 1 244 ? -9.233 -7.768 19.635 1.00 77.25 244 GLY A O 1
ATOM 2009 N N . ALA A 1 245 ? -10.885 -6.821 18.405 1.00 58.00 245 ALA A N 1
ATOM 2010 C CA . ALA A 1 245 ? -11.853 -6.700 19.491 1.00 58.00 245 ALA A CA 1
ATOM 2011 C C . ALA A 1 245 ? -12.285 -8.084 19.995 1.00 58.00 245 ALA A C 1
ATOM 2013 O O . ALA A 1 245 ? -12.376 -9.005 19.149 1.00 58.00 245 ALA A O 1
#

Organism: NCBI:txid2508301

pLDDT: mean 89.59, std 13.22, range [48.38, 98.81]

Secondary structure (DSSP, 8-state):
--EEEEEEE---SHHHIIIIIIHHHHHHHTSSS--SEEEEEES--S----TTTS-EEETTS-GGG---SEEEEE-SS-----SSS--HHHHHHHHHHHHHHHHHT-SEEEEE-TT-EE-BHHHHHHHHH--SSEEEEEETTTTEEEEEEEEEEGGGHHHHHHHHHT-TT---SS-HHHHS--SEEE-SS-EE-GGG-BSS-TT--SGGGTTSGGGGSGGGBPPPPTT-SEE-S--TTS----B--

Foldseek 3Di:
DAEEEEAEDADADPCSCVWFQVVLCVCPVPHLADHQAYEHEYQQHPDDDDVVSANEDDLPDLCLPDPDSYHYHYHNHHPAAPDPQQGLSRVCSVLSVLVNCVSNVHQKYWAAYRQKDFAEQVVSCVLRVDRAWKEFEAAVVVRFTDPNTIMHGNNCSVVSVVLCVVPVVSRDPGDPRPRRPGPYYHHPAAEHAQAVDFAPCVPVPDPVCCPPVVCVDPNTGDAGDPRHRMYGNHTRPHDGHHDRD

Sequence (245 aa):
MKALLFCTSYIRDAEAWQSRYQRWLDFYRDGPIHADKIVMIDDGSPHLPAADIIPTLPAHADLSASDSRYCIARFDNNMGRQSMSLYPGWWRSFLHSLTIARTLGADKIVHIESDAFILSGQLANFINETRDGWHVMWAQRYGMPETAIQIICADQFDAMARFGETNPNLDFPDIAERLLPFTSVNRTFKGDRYSEFKRNRGIFRSRKFNFLPIFQRDFFWEPIPEDADFATQVVERQKVKFRGA